Protein AF-A0AAD2CTH6-F1 (afdb_monomer_lite)

pLDDT: mean 76.24, std 16.22, range [34.12, 97.12]

Sequence (254 aa):
MSASVEQEIEQVGEAIARVENEIEEINEKLKNPTISDVDKAYYRQEKSQLRQKESQLRQEKDRLGQKKSQLRQKELLLIERTPVPNAAFDVASIAQELTSIAQALNQELAALRDKDDTVAFSNVTSTVFNEVMTSLDIEQVAAPWQNRPPCPQCDMPFQWGAAKEDNTENREGYMAYLKELGFPDSVRLFDASNAKELLETDLPPTKPRMKGSIDVVVLAAHNPNISGAKHNILMGIELKKDKNQQHDKIRRSK

Radius of gyration: 28.53 Å; chains: 1; bounding box: 57×71×67 Å

Secondary structure (DSSP, 8-state):
-HHHHHHHHHHHHHHHHHHHHHHHHHHHHHH-TTS-HHHHHHHHHHHHHHHHHHHHHHHHHHHHHHHHHHHHHHHHHHHTTS----S---HHHHHHHHHHHHHHHHHHHHHHHT-----EES----HHHHHHHHHTTEEEE--SS-SS---TT----PPPPSS-TTSHHHHHHHHHHHHHT---TTEEEEE-TT-GGGG-EEPTTT--EE----SEEEEETT--SHHHHGGGEEEEE----TT----EEEEE--

Organism: NCBI:txid2856

Foldseek 3Di:
DLVVLVVVLVVLVVVLVVLVVVLVVLVVVLPDPPDDPVVNVVSVVVSVVSVVVSVVSVVVSVVSVVVSVVVVVVVVVVVVPPDPPPDPPPPVVVVVVVVVVVVVVVVVVVVVVVPPPKDKFFPDPDPVVVVVCVVQQKDWDFDPDDLDDPDVPPPPVQDDDPDDQLDPVNLVSVLVSVVVVPDDPQKDKDQQQPVQVLQWDQDPPPRDIDTDGAGMFIFGPPDPDSVVRSVGTPDTHHGDDPPRTDMIIIDHDD

Structure (mmCIF, N/CA/C/O backbone):
data_AF-A0AAD2CTH6-F1
#
_entry.id   AF-A0AAD2CTH6-F1
#
loop_
_atom_site.group_PDB
_atom_site.id
_atom_site.type_symbol
_atom_site.label_atom_id
_atom_site.label_alt_id
_atom_site.label_comp_id
_atom_site.label_asym_id
_atom_site.label_entity_id
_atom_site.label_seq_id
_atom_site.pdbx_PDB_ins_code
_atom_site.Cartn_x
_atom_site.Cartn_y
_atom_site.Cartn_z
_atom_site.occupancy
_atom_site.B_iso_or_equiv
_atom_site.auth_seq_id
_atom_site.auth_comp_id
_atom_site.auth_asym_id
_atom_site.auth_atom_id
_atom_site.pdbx_PDB_model_num
ATOM 1 N N . MET A 1 1 ? -13.076 14.498 13.959 1.00 56.41 1 MET A N 1
ATOM 2 C CA . MET A 1 1 ? -13.209 14.990 12.563 1.00 56.41 1 MET A CA 1
ATOM 3 C C . MET A 1 1 ? -12.257 16.148 12.229 1.00 56.41 1 MET A C 1
ATOM 5 O O . MET A 1 1 ? -11.706 16.121 11.139 1.00 56.41 1 MET A O 1
ATOM 9 N N . SER A 1 2 ? -12.004 17.122 13.124 1.00 60.53 2 SER A N 1
ATOM 10 C CA . SER A 1 2 ? -11.041 18.226 12.874 1.00 60.53 2 SER A CA 1
ATOM 11 C C . SER A 1 2 ? -9.608 17.751 12.575 1.00 60.53 2 SER A C 1
ATOM 13 O O . SER A 1 2 ? -8.976 18.270 11.659 1.00 60.53 2 SER A O 1
ATOM 15 N N . ALA A 1 3 ? -9.131 16.715 13.277 1.00 69.50 3 ALA A N 1
ATOM 16 C CA . ALA A 1 3 ? -7.775 16.179 13.109 1.00 69.50 3 ALA A CA 1
ATOM 17 C C . ALA A 1 3 ? -7.487 15.638 11.690 1.00 69.50 3 ALA A C 1
ATOM 19 O O . ALA A 1 3 ? -6.379 15.783 11.190 1.00 69.50 3 ALA A O 1
ATOM 20 N N . SER A 1 4 ? -8.499 15.088 11.004 1.00 84.69 4 SER A N 1
ATOM 21 C CA . SER A 1 4 ? -8.356 14.574 9.629 1.00 84.69 4 SER A CA 1
ATOM 22 C C . SER A 1 4 ? -8.106 15.697 8.619 1.00 84.69 4 SER A C 1
ATOM 24 O O . SER A 1 4 ? -7.275 15.563 7.731 1.00 84.69 4 SER A O 1
ATOM 26 N N . VAL A 1 5 ? -8.799 16.833 8.771 1.00 86.88 5 VAL A N 1
ATOM 27 C CA . VAL A 1 5 ? -8.655 17.987 7.864 1.00 86.88 5 VAL A CA 1
ATOM 28 C C . VAL A 1 5 ? -7.335 18.720 8.111 1.00 86.88 5 VAL A C 1
ATOM 30 O O . VAL A 1 5 ? -6.747 19.263 7.183 1.00 86.88 5 VAL A O 1
ATOM 33 N N . GLU A 1 6 ? -6.848 18.733 9.353 1.00 89.25 6 GLU A N 1
ATOM 34 C CA . GLU A 1 6 ? -5.533 19.293 9.685 1.00 89.25 6 GLU A CA 1
ATOM 35 C C . GLU A 1 6 ? -4.398 18.510 9.026 1.00 89.25 6 GLU A C 1
ATOM 37 O O . GLU A 1 6 ? -3.532 19.121 8.401 1.00 89.25 6 GLU A O 1
ATOM 42 N N . GLN A 1 7 ? -4.470 17.179 9.071 1.00 92.31 7 GLN A N 1
ATOM 43 C CA . GLN A 1 7 ? -3.504 16.310 8.408 1.00 92.31 7 GLN A CA 1
ATOM 44 C C . GLN A 1 7 ? -3.527 16.476 6.877 1.00 92.31 7 GLN A C 1
ATOM 46 O O . GLN A 1 7 ? -2.473 16.522 6.247 1.00 92.31 7 GLN A O 1
ATOM 51 N N . GLU A 1 8 ? -4.706 16.621 6.262 1.00 92.44 8 GLU A N 1
ATOM 52 C CA . GLU A 1 8 ? -4.828 16.901 4.820 1.00 92.44 8 GLU A CA 1
ATOM 53 C C . GLU A 1 8 ? -4.199 18.257 4.436 1.00 92.44 8 GLU A C 1
ATOM 55 O O . GLU A 1 8 ? -3.472 18.345 3.447 1.00 92.44 8 GLU A O 1
ATOM 60 N N . ILE A 1 9 ? -4.418 19.315 5.230 1.00 92.56 9 ILE A N 1
ATOM 61 C CA . ILE A 1 9 ? -3.811 20.642 4.997 1.00 92.56 9 ILE A CA 1
ATOM 62 C C . ILE A 1 9 ? -2.282 20.575 5.078 1.00 92.56 9 ILE A C 1
ATOM 64 O O . ILE A 1 9 ? -1.595 21.229 4.287 1.00 92.56 9 ILE A O 1
ATOM 68 N N . GLU A 1 10 ? -1.752 19.807 6.030 1.00 95.31 10 GLU A N 1
ATOM 69 C CA . GLU A 1 10 ? -0.314 19.599 6.201 1.00 95.31 10 GLU A CA 1
ATOM 70 C C . GLU A 1 10 ? 0.288 18.855 5.002 1.00 95.31 10 GLU A C 1
ATOM 72 O O . GLU A 1 10 ? 1.243 19.343 4.397 1.00 95.31 10 GLU A O 1
ATOM 77 N N . GLN A 1 11 ? -0.337 17.757 4.565 1.00 94.25 11 GLN A N 1
ATOM 78 C CA . GLN A 1 11 ? 0.102 16.989 3.394 1.00 94.25 11 GLN A CA 1
ATOM 79 C C . GLN A 1 11 ? 0.094 17.817 2.101 1.00 94.25 11 GLN A C 1
ATOM 81 O O . GLN A 1 11 ? 1.041 17.750 1.311 1.00 94.25 11 GLN A O 1
ATOM 86 N N . VAL A 1 12 ? -0.948 18.627 1.880 1.00 94.38 12 VAL A N 1
ATOM 87 C CA . VAL A 1 12 ? -0.997 19.557 0.739 1.00 94.38 12 VAL A CA 1
ATOM 88 C C . VAL A 1 12 ? 0.090 20.629 0.876 1.00 94.38 12 VAL A C 1
ATOM 90 O O . VAL A 1 12 ? 0.717 21.001 -0.116 1.00 94.38 12 VAL A O 1
ATOM 93 N N . GLY A 1 13 ? 0.376 21.090 2.097 1.00 95.25 13 GLY A N 1
ATOM 94 C CA . GLY A 1 13 ? 1.491 21.992 2.392 1.00 95.25 13 GLY A CA 1
ATOM 95 C C . GLY A 1 13 ? 2.851 21.422 1.983 1.00 95.25 13 GLY A C 1
ATOM 96 O O . GLY A 1 13 ? 3.608 22.100 1.290 1.00 95.25 13 GLY A O 1
ATOM 97 N N . GLU A 1 14 ? 3.134 20.168 2.334 1.00 96.56 14 GLU A N 1
ATOM 98 C CA . GLU A 1 14 ? 4.355 19.475 1.904 1.00 96.56 14 GLU A CA 1
ATOM 99 C C . GLU A 1 14 ? 4.428 19.310 0.382 1.00 96.56 14 GLU A C 1
ATOM 101 O O . GLU A 1 14 ? 5.499 19.428 -0.215 1.00 96.56 14 GLU A O 1
ATOM 106 N N . ALA A 1 15 ? 3.296 19.018 -0.267 1.00 94.44 15 ALA A N 1
ATOM 107 C CA . ALA A 1 15 ? 3.239 18.878 -1.717 1.00 94.44 15 ALA A CA 1
ATOM 108 C C . ALA A 1 15 ? 3.556 20.199 -2.436 1.00 94.44 15 ALA A C 1
ATOM 110 O O . ALA A 1 15 ? 4.273 20.176 -3.434 1.00 94.44 15 ALA A O 1
ATOM 111 N N . ILE A 1 16 ? 3.079 21.335 -1.913 1.00 95.19 16 ILE A N 1
ATOM 112 C CA . ILE A 1 16 ? 3.431 22.669 -2.423 1.00 95.19 16 ILE A CA 1
ATOM 113 C C . ILE A 1 16 ? 4.940 22.897 -2.297 1.00 95.19 16 ILE A C 1
ATOM 115 O O . ILE A 1 16 ? 5.571 23.228 -3.295 1.00 95.19 16 ILE A O 1
ATOM 119 N N . ALA A 1 17 ? 5.523 22.642 -1.121 1.00 96.88 17 ALA A N 1
ATOM 120 C CA . ALA A 1 17 ? 6.955 22.845 -0.888 1.00 96.88 17 ALA A CA 1
ATOM 121 C C . ALA A 1 17 ? 7.834 21.999 -1.829 1.00 96.88 17 ALA A C 1
ATOM 123 O O . ALA A 1 17 ? 8.840 22.477 -2.350 1.00 96.88 17 ALA A O 1
ATOM 124 N N . ARG A 1 18 ? 7.436 20.748 -2.107 1.00 96.56 18 ARG A N 1
ATOM 125 C CA . ARG A 1 18 ? 8.123 19.900 -3.098 1.00 96.56 18 ARG A CA 1
ATOM 126 C C . ARG A 1 18 ? 8.086 20.511 -4.498 1.00 96.56 18 ARG A C 1
ATOM 128 O O . ARG A 1 18 ? 9.123 20.608 -5.143 1.00 96.56 18 ARG A O 1
ATOM 135 N N . VAL A 1 19 ? 6.913 20.960 -4.943 1.00 95.31 19 VAL A N 1
ATOM 136 C CA . VAL A 1 19 ? 6.753 21.581 -6.267 1.00 95.31 19 VAL A CA 1
ATOM 137 C C . VAL A 1 19 ? 7.536 22.896 -6.368 1.00 95.31 19 VAL A C 1
ATOM 139 O O . VAL A 1 19 ? 8.132 23.168 -7.406 1.00 95.31 19 VAL A O 1
ATOM 142 N N . GLU A 1 20 ? 7.582 23.700 -5.304 1.00 95.50 20 GLU A N 1
ATOM 143 C CA . GLU A 1 20 ? 8.398 24.922 -5.252 1.00 95.50 20 GLU A CA 1
ATOM 144 C C . GLU A 1 20 ? 9.892 24.619 -5.422 1.00 95.50 20 GLU A C 1
ATOM 146 O O . GLU A 1 20 ? 10.561 25.296 -6.205 1.00 95.50 20 GLU A O 1
ATOM 151 N N . ASN A 1 21 ? 10.395 23.573 -4.760 1.00 97.06 21 ASN A N 1
ATOM 152 C CA . ASN A 1 21 ? 11.784 23.134 -4.905 1.00 97.06 21 ASN A CA 1
ATOM 153 C C . ASN A 1 21 ? 12.087 22.659 -6.334 1.00 97.06 21 ASN A C 1
ATOM 155 O O . ASN A 1 21 ? 13.084 23.083 -6.912 1.00 97.06 21 ASN A O 1
ATOM 159 N N . GLU A 1 22 ? 11.211 21.848 -6.939 1.00 96.44 22 GLU A N 1
ATOM 160 C CA . GLU A 1 22 ? 11.367 21.396 -8.333 1.00 96.44 22 GLU A CA 1
ATOM 161 C C . GLU A 1 22 ? 11.404 22.582 -9.315 1.00 96.44 22 GLU A C 1
ATOM 163 O O . GLU A 1 22 ? 12.213 22.619 -10.246 1.00 96.44 22 GLU A O 1
ATOM 168 N N . ILE A 1 23 ? 10.564 23.599 -9.095 1.00 96.12 23 ILE A N 1
ATOM 169 C CA . ILE A 1 23 ? 10.582 24.823 -9.903 1.00 96.12 23 ILE A CA 1
ATOM 170 C C . ILE A 1 23 ? 11.909 25.575 -9.745 1.00 96.12 23 ILE A C 1
ATOM 172 O O . ILE A 1 23 ? 12.407 26.132 -10.729 1.00 96.12 23 ILE A O 1
ATOM 176 N N . GLU A 1 24 ? 12.471 25.621 -8.538 1.00 97.12 24 GLU A N 1
ATOM 177 C CA . GLU A 1 24 ? 13.746 26.294 -8.294 1.00 97.12 24 GLU A CA 1
ATOM 178 C C . GLU A 1 24 ? 14.922 25.544 -8.926 1.00 97.12 24 GLU A C 1
ATOM 180 O O . GLU A 1 24 ? 15.754 26.162 -9.588 1.00 97.12 24 GLU A O 1
ATOM 185 N N . GLU A 1 25 ? 14.939 24.213 -8.864 1.00 95.44 25 GLU A N 1
ATOM 186 C CA . GLU A 1 25 ? 15.924 23.404 -9.589 1.00 95.44 25 GLU A CA 1
ATOM 187 C C . GLU A 1 25 ? 15.871 23.656 -11.102 1.00 95.44 25 GLU A C 1
ATOM 189 O O . GLU A 1 25 ? 16.907 23.784 -11.764 1.00 95.44 25 GLU A O 1
ATOM 194 N N . ILE A 1 26 ? 14.667 23.775 -11.669 1.00 94.69 26 ILE A N 1
ATOM 195 C CA . ILE A 1 26 ? 14.502 24.124 -13.082 1.00 94.69 26 ILE A CA 1
ATOM 196 C C . ILE A 1 26 ? 14.984 25.555 -13.361 1.00 94.69 26 ILE A C 1
ATOM 198 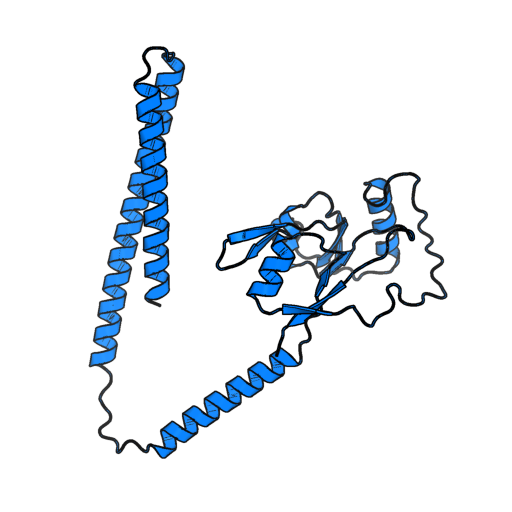O O . ILE A 1 26 ? 15.587 25.800 -14.410 1.00 94.69 26 ILE A O 1
ATOM 202 N N . ASN A 1 27 ? 14.771 26.506 -12.445 1.00 94.44 27 ASN A N 1
ATOM 203 C CA . ASN A 1 27 ? 15.324 27.857 -12.581 1.00 94.44 27 ASN A CA 1
ATOM 204 C C . ASN A 1 27 ? 16.852 27.832 -12.638 1.00 94.44 27 ASN A C 1
ATOM 206 O O . ASN A 1 27 ? 17.424 28.504 -13.494 1.00 94.44 27 ASN A O 1
ATOM 210 N N . GLU A 1 28 ? 17.504 27.048 -11.781 1.00 95.00 28 GLU A N 1
ATOM 211 C CA . GLU A 1 28 ? 18.960 26.888 -11.792 1.00 95.00 28 GLU A CA 1
ATOM 212 C C . GLU A 1 28 ? 19.458 26.273 -13.106 1.00 95.00 28 GLU A C 1
ATOM 214 O O . GLU A 1 28 ? 20.386 26.796 -13.728 1.00 95.00 28 GLU A O 1
ATOM 219 N N . LYS A 1 29 ? 18.784 25.234 -13.619 1.00 92.88 29 LYS A N 1
ATOM 220 C CA . LYS A 1 29 ? 19.110 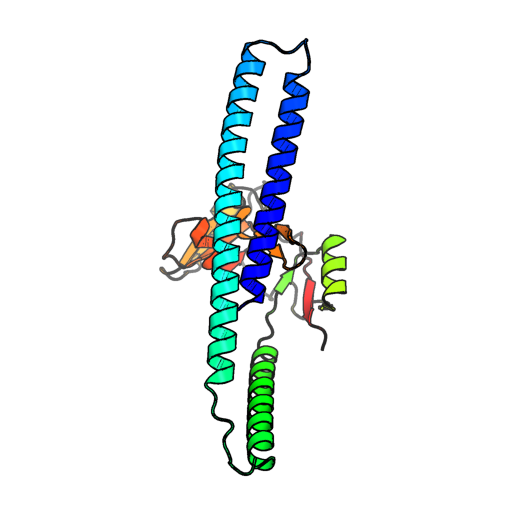24.647 -14.934 1.00 92.88 29 LYS A CA 1
ATOM 221 C C . LYS A 1 29 ? 18.968 25.658 -16.075 1.00 92.88 29 LYS A C 1
ATOM 223 O O . LYS A 1 29 ? 19.798 25.679 -16.981 1.00 92.88 29 LYS A O 1
ATOM 228 N N . LEU A 1 30 ? 17.957 26.527 -16.018 1.00 93.31 30 LEU A N 1
ATOM 229 C CA . LEU A 1 30 ? 17.731 27.585 -17.009 1.00 93.31 30 LEU A CA 1
ATOM 230 C C . LEU A 1 30 ? 18.743 28.741 -16.925 1.00 93.31 30 LEU A C 1
ATOM 232 O O . LEU A 1 30 ? 18.907 29.455 -17.915 1.00 93.31 30 LEU A O 1
ATOM 236 N N . LYS A 1 31 ? 19.413 28.939 -15.780 1.00 93.75 31 LYS A N 1
ATOM 237 C CA . LYS A 1 31 ? 20.485 29.939 -15.614 1.00 93.75 31 LYS A CA 1
ATOM 238 C C . LYS A 1 31 ? 21.803 29.502 -16.260 1.00 93.75 31 LYS A C 1
ATOM 240 O O . LYS A 1 31 ? 22.636 30.358 -16.552 1.00 93.75 31 LYS A O 1
ATOM 245 N N . ASN A 1 32 ? 22.003 28.203 -16.496 1.00 92.12 32 ASN A N 1
ATOM 246 C CA . ASN A 1 32 ? 23.221 27.690 -17.118 1.00 92.12 32 ASN A CA 1
ATOM 247 C C . ASN A 1 32 ? 23.334 28.192 -18.576 1.00 92.12 32 ASN A C 1
ATOM 249 O O . ASN A 1 32 ? 22.469 27.878 -19.385 1.00 92.12 32 ASN A O 1
ATOM 253 N N . PRO A 1 33 ? 24.383 28.937 -18.967 1.00 88.56 33 PRO A N 1
ATOM 254 C CA . PRO A 1 33 ? 24.513 29.455 -20.331 1.00 88.56 33 PRO A CA 1
ATOM 255 C C . PRO A 1 33 ? 24.819 28.371 -21.379 1.00 88.56 33 PRO A C 1
ATOM 257 O O . PRO A 1 33 ? 24.651 28.617 -22.571 1.00 88.56 33 PRO A O 1
ATOM 260 N N . THR A 1 34 ? 25.262 27.182 -20.960 1.00 92.62 34 THR A N 1
ATOM 261 C CA . THR A 1 34 ? 25.704 26.087 -21.843 1.00 92.62 34 THR A CA 1
ATOM 262 C C . THR A 1 34 ? 24.553 25.192 -22.324 1.00 92.62 34 THR A C 1
ATOM 264 O O . THR A 1 34 ? 24.753 24.317 -23.161 1.00 92.62 34 THR A O 1
ATOM 267 N N . ILE A 1 35 ? 23.341 25.396 -21.806 1.00 92.50 35 ILE A N 1
ATOM 268 C CA . ILE A 1 35 ? 22.155 24.620 -22.173 1.00 92.50 35 ILE A CA 1
ATOM 269 C C . ILE A 1 35 ? 21.641 24.966 -23.582 1.00 92.50 35 ILE A C 1
ATOM 271 O O . ILE A 1 35 ? 21.566 26.138 -23.965 1.00 92.50 35 ILE A O 1
ATOM 275 N N . SER A 1 36 ? 21.251 23.937 -24.341 1.00 94.81 36 SER A N 1
ATOM 276 C CA . SER A 1 36 ? 20.705 24.090 -25.693 1.00 94.81 36 SER A CA 1
ATOM 277 C C . SER A 1 36 ? 19.333 24.776 -25.687 1.00 94.81 36 SER A C 1
ATOM 279 O O . SER A 1 36 ? 18.593 24.727 -24.705 1.00 94.81 36 SER A O 1
ATOM 281 N N . ASP A 1 37 ? 18.946 25.408 -26.796 1.00 92.81 37 ASP A N 1
ATOM 282 C CA . ASP A 1 37 ? 17.640 26.076 -26.881 1.00 92.81 37 ASP A CA 1
ATOM 283 C C . ASP A 1 37 ? 16.458 25.094 -26.858 1.00 92.81 37 ASP A C 1
ATOM 285 O O . ASP A 1 37 ? 15.384 25.439 -26.361 1.00 92.81 37 ASP A O 1
ATOM 289 N N . VAL A 1 38 ? 16.671 23.855 -27.318 1.00 93.44 38 VAL A N 1
ATOM 290 C CA . VAL A 1 38 ? 15.688 22.765 -27.217 1.00 93.44 38 VAL A CA 1
ATOM 291 C C . VAL A 1 38 ? 15.453 22.401 -25.751 1.00 93.44 38 VAL A C 1
ATOM 293 O O . VAL A 1 38 ? 14.307 22.359 -25.303 1.00 93.44 38 VAL A O 1
ATOM 296 N N . ASP A 1 39 ? 16.524 22.243 -24.974 1.00 91.69 39 ASP A N 1
ATOM 297 C CA . ASP A 1 39 ? 16.420 21.936 -23.545 1.00 91.69 39 ASP A CA 1
ATOM 298 C C . ASP A 1 39 ? 15.823 23.116 -22.761 1.00 91.69 39 ASP A C 1
ATOM 300 O O . ASP A 1 39 ? 15.011 22.921 -21.857 1.00 91.69 39 ASP A O 1
ATOM 304 N N . LYS A 1 40 ? 16.139 24.367 -23.132 1.00 93.25 40 LYS A N 1
ATOM 305 C CA . LYS A 1 40 ? 15.485 25.552 -22.543 1.00 93.25 40 LYS A CA 1
ATOM 306 C C . LYS A 1 40 ? 13.981 25.545 -22.785 1.00 93.25 40 LYS A C 1
ATOM 308 O O . LYS A 1 40 ? 13.225 25.908 -21.883 1.00 93.25 40 LYS A O 1
ATOM 313 N N . ALA A 1 41 ? 13.539 25.191 -23.991 1.00 93.62 41 ALA A N 1
ATOM 314 C CA . ALA A 1 41 ? 12.119 25.108 -24.315 1.00 93.62 41 ALA A CA 1
ATOM 315 C C . ALA A 1 41 ? 11.428 24.017 -23.483 1.00 93.62 41 ALA A C 1
ATOM 317 O O . ALA A 1 41 ? 10.382 24.286 -22.889 1.00 93.62 41 ALA A O 1
ATOM 318 N N . TYR A 1 42 ? 12.063 22.847 -23.360 1.00 96.38 42 TYR A N 1
ATOM 319 C CA . TYR A 1 42 ? 11.599 21.754 -22.506 1.00 96.38 42 TYR A CA 1
ATOM 320 C C . TYR A 1 42 ? 11.437 22.200 -21.043 1.00 96.38 42 TYR A C 1
ATOM 322 O O . TYR A 1 42 ? 10.339 22.133 -20.493 1.00 96.38 42 TYR A O 1
ATOM 330 N N . TYR A 1 43 ? 12.480 22.769 -20.432 1.00 94.19 43 TYR A N 1
ATOM 331 C CA . TYR A 1 43 ? 12.430 23.208 -19.033 1.00 94.19 43 TYR A CA 1
ATOM 332 C C . TYR A 1 43 ? 11.434 24.348 -18.789 1.00 94.19 43 TYR A C 1
ATOM 334 O O . TYR A 1 43 ? 10.822 24.428 -17.725 1.00 94.19 43 TYR A O 1
ATOM 342 N N . ARG A 1 44 ? 11.216 25.238 -19.766 1.00 94.44 44 ARG A N 1
ATOM 343 C CA . ARG A 1 44 ? 10.163 26.267 -19.671 1.00 94.44 44 ARG A CA 1
ATOM 344 C C . ARG A 1 44 ? 8.767 25.648 -19.664 1.00 94.44 44 ARG A C 1
ATOM 346 O O . ARG A 1 44 ? 7.911 26.108 -18.908 1.00 94.44 44 ARG A O 1
ATOM 353 N N . GLN A 1 45 ? 8.543 24.623 -20.483 1.00 94.75 45 GLN A N 1
ATOM 354 C CA . GLN A 1 45 ? 7.279 23.893 -20.518 1.00 94.75 45 GLN A CA 1
ATOM 355 C C . GLN A 1 45 ? 7.048 23.123 -19.211 1.00 94.75 45 GLN A C 1
ATOM 357 O O . GLN A 1 45 ? 5.977 23.244 -18.618 1.00 94.75 45 GLN A O 1
ATOM 362 N N . GLU A 1 46 ? 8.060 22.408 -18.724 1.00 94.44 46 GLU A N 1
ATOM 363 C CA . GLU A 1 46 ? 8.021 21.679 -17.451 1.00 94.44 46 GLU A CA 1
ATOM 364 C C . GLU A 1 46 ? 7.743 22.627 -16.271 1.00 94.44 46 GLU A C 1
ATOM 366 O O . GLU A 1 46 ? 6.801 22.422 -15.504 1.00 94.44 46 GLU A O 1
ATOM 371 N N . LYS A 1 47 ? 8.451 23.763 -16.198 1.00 95.69 47 LYS A N 1
ATOM 372 C CA . LYS A 1 47 ? 8.187 24.826 -15.214 1.00 95.69 47 LYS A CA 1
ATOM 373 C C . LYS A 1 47 ? 6.750 25.347 -15.283 1.00 95.69 47 LYS A C 1
ATOM 375 O O . LYS A 1 47 ? 6.144 25.610 -14.245 1.00 95.69 47 LYS A O 1
ATOM 380 N N . SER A 1 48 ? 6.196 25.518 -16.484 1.00 96.25 48 SER A N 1
ATOM 381 C CA . SER A 1 48 ? 4.808 25.964 -16.659 1.00 96.25 48 SER A CA 1
ATOM 382 C C . SER A 1 48 ? 3.812 24.952 -16.088 1.00 96.25 48 SER A C 1
ATOM 384 O O . SER A 1 48 ? 2.854 25.347 -15.424 1.00 96.25 48 SER A O 1
ATOM 386 N N . GLN A 1 49 ? 4.040 23.657 -16.314 1.00 95.00 49 GLN A N 1
ATOM 387 C CA . GLN A 1 49 ? 3.199 22.590 -15.765 1.00 95.00 49 GLN A CA 1
ATOM 388 C C . GLN A 1 49 ? 3.284 22.540 -14.236 1.00 95.00 49 GLN A C 1
ATOM 390 O O . GLN A 1 49 ? 2.256 22.455 -13.561 1.00 95.00 49 GLN A O 1
ATOM 395 N N . LEU A 1 50 ? 4.488 22.676 -13.674 1.00 94.94 50 LEU A N 1
ATOM 396 C CA . LEU A 1 50 ? 4.678 22.720 -12.224 1.00 94.94 50 LEU A CA 1
ATOM 397 C C . LEU A 1 50 ? 3.999 23.935 -11.585 1.00 94.94 50 LEU A C 1
ATOM 399 O O . LEU A 1 50 ? 3.343 23.787 -10.559 1.00 94.94 50 LEU A O 1
ATOM 403 N N . ARG A 1 51 ? 4.056 25.117 -12.212 1.00 95.38 51 ARG A N 1
ATOM 404 C CA . ARG A 1 51 ? 3.329 26.311 -11.734 1.00 95.38 51 ARG A CA 1
ATOM 405 C C . ARG A 1 51 ? 1.812 26.126 -11.765 1.00 95.38 51 ARG A C 1
ATOM 407 O O . ARG A 1 51 ? 1.118 26.584 -10.858 1.00 95.38 51 ARG A O 1
ATOM 414 N N . GLN A 1 52 ? 1.287 25.430 -12.773 1.00 95.88 52 GLN A N 1
ATOM 415 C CA . GLN A 1 52 ? -0.134 25.084 -12.822 1.00 95.88 52 GLN A CA 1
ATOM 416 C C . GLN A 1 52 ? -0.514 24.132 -11.678 1.00 95.88 52 GLN A C 1
ATOM 418 O O . GLN A 1 52 ? -1.508 24.366 -10.989 1.00 95.88 52 GLN A O 1
ATOM 423 N N . LYS A 1 53 ? 0.302 23.101 -11.434 1.00 94.12 53 LYS A N 1
ATOM 424 C CA . LYS A 1 53 ? 0.123 22.153 -10.326 1.00 94.12 53 LYS A CA 1
ATOM 425 C C . LYS A 1 53 ? 0.207 22.843 -8.960 1.00 94.12 53 LYS A C 1
ATOM 427 O O . LYS A 1 53 ? -0.637 22.606 -8.103 1.00 94.12 53 LYS A O 1
ATOM 432 N N . GLU A 1 54 ? 1.171 23.741 -8.768 1.00 96.56 54 GLU A N 1
ATOM 433 C CA . GLU A 1 54 ? 1.311 24.556 -7.555 1.00 96.56 54 GLU A CA 1
ATOM 434 C C . GLU A 1 54 ? 0.047 25.390 -7.294 1.00 96.56 54 GLU A C 1
ATOM 436 O O . GLU A 1 54 ? -0.472 25.412 -6.178 1.00 96.56 54 GLU A O 1
ATOM 441 N N . SER A 1 55 ? -0.488 26.038 -8.335 1.00 96.38 55 SER A N 1
ATOM 442 C CA . SER A 1 55 ? -1.715 26.831 -8.236 1.00 96.38 55 SER A CA 1
ATOM 443 C C . SER A 1 55 ? -2.918 25.985 -7.802 1.00 96.38 55 SER A C 1
ATOM 445 O O . SER A 1 55 ? -3.665 26.402 -6.916 1.00 96.38 55 SER A O 1
ATOM 447 N N . GLN A 1 56 ? -3.073 24.780 -8.360 1.00 94.81 56 GLN A N 1
ATOM 448 C CA . GLN A 1 56 ? -4.131 23.843 -7.967 1.00 94.81 56 GLN A CA 1
ATOM 449 C C . GLN A 1 56 ? -4.006 23.424 -6.497 1.00 94.81 56 GLN A C 1
ATOM 451 O O . GLN A 1 56 ? -4.991 23.469 -5.761 1.00 94.81 56 GLN A O 1
ATOM 456 N N . LEU A 1 57 ? -2.794 23.090 -6.046 1.00 95.69 57 LEU A N 1
ATOM 457 C CA . LEU A 1 57 ? -2.543 22.703 -4.656 1.00 95.69 57 LEU A CA 1
ATOM 458 C C . LEU A 1 57 ? -2.834 23.849 -3.675 1.00 95.69 57 LEU A C 1
ATOM 460 O O . LEU A 1 57 ? -3.389 23.619 -2.601 1.00 95.69 57 LEU A O 1
ATOM 464 N N . ARG A 1 58 ? -2.514 25.100 -4.034 1.00 95.69 58 ARG A N 1
ATOM 465 C CA . ARG A 1 58 ? -2.853 26.271 -3.205 1.00 95.69 58 ARG A CA 1
ATOM 466 C C . ARG A 1 58 ? -4.364 26.479 -3.097 1.00 95.69 58 ARG A C 1
ATOM 468 O O . ARG A 1 58 ? -4.860 26.672 -1.991 1.00 95.69 58 ARG A O 1
ATOM 475 N N . GLN A 1 59 ? -5.097 26.360 -4.206 1.00 95.25 59 GLN A N 1
ATOM 476 C CA . GLN A 1 59 ? -6.564 26.425 -4.189 1.00 95.25 59 GLN A CA 1
ATOM 477 C C . GLN A 1 59 ? -7.174 25.319 -3.318 1.00 95.25 59 GLN A C 1
ATOM 479 O O . GLN A 1 59 ? -8.116 25.559 -2.562 1.00 95.25 59 GLN A O 1
ATOM 484 N N . GLU A 1 60 ? -6.630 24.105 -3.398 1.00 94.31 60 GLU A N 1
ATOM 485 C CA . GLU A 1 60 ? -7.063 22.991 -2.561 1.00 94.31 60 GLU A CA 1
ATOM 486 C C . GLU A 1 60 ? -6.797 23.255 -1.074 1.00 94.31 60 GLU A C 1
ATOM 488 O O . GLU A 1 60 ? -7.696 23.067 -0.250 1.00 94.31 60 GLU A O 1
ATOM 493 N N . LYS A 1 61 ? -5.608 23.765 -0.733 1.00 95.12 61 LYS A N 1
ATOM 494 C CA . LYS A 1 61 ? -5.252 24.153 0.637 1.00 95.12 61 LYS A CA 1
ATOM 495 C C . LYS A 1 61 ? -6.215 25.200 1.199 1.00 95.12 61 LYS A C 1
ATOM 497 O O . LYS A 1 61 ? -6.691 25.047 2.324 1.00 95.12 61 LYS A O 1
ATOM 502 N N . ASP A 1 62 ? -6.552 26.220 0.413 1.00 95.12 62 ASP A N 1
ATOM 503 C CA . ASP A 1 62 ? -7.499 27.264 0.817 1.00 95.12 62 ASP A CA 1
ATOM 504 C C . ASP A 1 62 ? -8.906 26.694 1.038 1.00 95.12 62 ASP A C 1
ATOM 506 O O . ASP A 1 62 ? -9.558 26.995 2.044 1.00 95.12 62 ASP A O 1
ATOM 510 N N . ARG A 1 63 ? -9.361 25.799 0.151 1.00 95.06 63 ARG A N 1
ATOM 511 C CA . ARG A 1 63 ? -10.646 25.099 0.293 1.00 95.06 63 ARG A CA 1
ATOM 512 C C . ARG A 1 63 ? -10.700 24.273 1.579 1.00 95.06 63 ARG A C 1
ATOM 514 O O . ARG A 1 63 ? -11.707 24.302 2.292 1.00 95.06 63 ARG A O 1
ATOM 521 N N . LEU A 1 64 ? -9.630 23.545 1.896 1.00 93.31 64 LEU A N 1
ATOM 522 C CA . LEU A 1 64 ? -9.525 22.781 3.141 1.00 93.31 64 LEU A CA 1
ATOM 523 C C . LEU A 1 64 ? -9.510 23.704 4.368 1.00 93.31 64 LEU A C 1
ATOM 525 O O . LEU A 1 64 ? -10.185 23.415 5.358 1.00 93.31 64 LEU A O 1
ATOM 529 N N . GLY A 1 65 ? -8.832 24.852 4.285 1.00 93.25 65 GLY A N 1
ATOM 530 C CA . GLY A 1 65 ? -8.856 25.890 5.317 1.00 93.25 65 GLY A CA 1
ATOM 531 C C . GLY A 1 65 ? -10.268 26.420 5.593 1.00 93.25 65 GLY A C 1
ATOM 532 O O . GLY A 1 65 ? -10.690 26.496 6.749 1.00 93.25 65 GLY A O 1
ATOM 533 N N . GLN A 1 66 ? -11.048 26.703 4.546 1.00 92.88 66 GLN A N 1
ATOM 534 C CA . GLN A 1 66 ? -12.454 27.102 4.684 1.00 92.88 66 GLN A CA 1
ATOM 535 C C . GLN A 1 66 ? -13.303 25.998 5.328 1.00 92.88 66 GLN A C 1
ATOM 537 O O . GLN A 1 66 ? -14.069 26.269 6.256 1.00 92.88 66 GLN A O 1
ATOM 542 N N . LYS A 1 67 ? -13.136 24.743 4.889 1.00 92.19 67 LYS A N 1
ATOM 543 C CA . LYS A 1 67 ? -13.830 23.578 5.461 1.00 92.19 67 LYS A CA 1
ATOM 544 C C . LYS A 1 67 ? -13.518 23.413 6.952 1.00 92.19 67 LYS A C 1
ATOM 546 O O . LYS A 1 67 ? -14.428 23.164 7.742 1.00 92.19 67 LYS A O 1
ATOM 551 N N . LYS A 1 68 ? -12.259 23.607 7.357 1.00 92.00 68 LYS A N 1
ATOM 552 C CA . LYS A 1 68 ? -11.837 23.580 8.765 1.00 92.00 68 LYS A CA 1
ATOM 553 C C . LYS A 1 68 ? -12.554 24.651 9.592 1.00 92.00 68 LYS A C 1
ATOM 555 O O . LYS A 1 68 ? -13.088 24.342 10.656 1.00 92.00 68 LYS A O 1
ATOM 560 N N . SER A 1 69 ? -12.618 25.886 9.096 1.00 88.88 69 SER A N 1
ATOM 561 C CA . SER A 1 69 ? -13.324 26.983 9.773 1.00 88.88 69 SER A CA 1
ATOM 562 C C . SER A 1 69 ? -14.825 26.716 9.913 1.00 88.88 69 SER A C 1
ATOM 564 O O . SER A 1 69 ? -15.391 26.941 10.981 1.00 88.88 69 SER A O 1
ATOM 566 N N . GLN A 1 70 ? -15.465 26.165 8.876 1.00 89.19 70 GLN A N 1
ATOM 567 C CA . GLN A 1 70 ? -16.876 25.767 8.933 1.00 89.19 70 GLN A CA 1
ATOM 568 C C . GLN A 1 70 ? -17.129 24.667 9.968 1.00 89.19 70 GLN A C 1
ATOM 570 O O . GLN A 1 70 ? -18.122 24.722 10.692 1.00 89.19 70 GLN A O 1
ATOM 575 N N . LEU A 1 71 ? -16.242 23.670 10.059 1.00 88.19 71 LEU A N 1
ATOM 576 C CA . LEU A 1 71 ? -16.349 22.615 11.068 1.00 88.19 71 LEU A CA 1
ATOM 577 C C . LEU A 1 71 ? -16.226 23.182 12.485 1.00 88.19 71 LEU A C 1
ATOM 579 O O . LEU A 1 71 ? -17.054 22.847 13.325 1.00 88.19 71 LEU A O 1
ATOM 583 N N . ARG A 1 72 ? -15.282 24.102 12.725 1.00 87.00 72 ARG A N 1
ATOM 584 C CA . ARG A 1 72 ? -15.145 24.782 14.025 1.00 87.00 72 ARG A CA 1
ATOM 585 C C . ARG A 1 72 ? -16.383 25.600 14.396 1.00 87.00 72 ARG A C 1
ATOM 587 O O . ARG A 1 72 ? -16.822 25.553 15.539 1.00 87.00 72 ARG A O 1
ATOM 594 N N . GLN A 1 73 ? -16.980 26.318 13.444 1.00 85.75 73 GLN A N 1
ATOM 595 C CA . GLN A 1 73 ? -18.231 27.048 13.692 1.00 85.75 73 GLN A CA 1
ATOM 596 C C . GLN A 1 73 ? -19.398 26.106 14.010 1.00 85.75 73 GLN A C 1
ATOM 598 O O . GLN A 1 73 ? -20.173 26.380 14.922 1.00 85.75 73 GLN A O 1
ATOM 603 N N . LYS A 1 74 ? -19.519 24.981 13.292 1.00 85.62 74 LYS A N 1
ATOM 604 C CA . LYS A 1 74 ? -20.537 23.962 13.592 1.00 85.62 74 LYS A CA 1
ATOM 605 C C . LYS A 1 74 ? -20.345 23.345 14.975 1.00 85.62 74 LYS A C 1
ATOM 607 O O . LYS A 1 74 ? -21.332 23.098 15.656 1.00 85.62 74 LYS A O 1
ATOM 612 N N . GLU A 1 75 ? -19.102 23.111 15.379 1.00 83.88 75 GLU A N 1
ATOM 613 C CA . GLU A 1 75 ? -18.760 22.576 16.698 1.00 83.88 75 GLU A CA 1
ATOM 614 C C . GLU A 1 75 ? -19.148 23.554 17.817 1.00 83.88 75 GLU A C 1
ATOM 616 O O . GLU A 1 75 ? -19.838 23.161 18.753 1.00 83.88 75 GLU A O 1
ATOM 621 N N . LEU A 1 76 ? -18.832 24.845 17.663 1.00 80.81 76 LEU A N 1
ATOM 622 C CA . LEU A 1 76 ? -19.263 25.900 18.592 1.00 80.81 76 LEU A CA 1
ATOM 623 C C . LEU A 1 76 ? -20.794 25.993 18.705 1.00 80.81 76 LEU A C 1
ATOM 625 O O . LEU A 1 76 ? -21.330 26.037 19.809 1.00 80.81 76 LEU A O 1
ATOM 629 N N . LEU A 1 77 ? -21.507 25.944 17.575 1.00 79.19 77 LEU A N 1
ATOM 630 C CA . LEU A 1 77 ? -22.975 25.970 17.553 1.00 79.19 77 LEU A CA 1
ATOM 631 C C . LEU A 1 77 ? -23.617 24.727 18.187 1.00 79.19 77 LEU A C 1
ATOM 633 O O . LEU A 1 77 ? -24.742 24.812 18.679 1.00 79.19 77 LEU A O 1
ATOM 637 N N . LEU A 1 78 ? -22.947 23.570 18.158 1.00 72.69 78 LEU A N 1
ATOM 638 C CA . LEU A 1 78 ? -23.419 22.370 18.853 1.00 72.69 78 LEU A CA 1
ATOM 639 C C . LEU A 1 78 ? -23.252 22.500 20.372 1.00 72.69 78 LEU A C 1
ATOM 641 O O . LEU A 1 78 ? -24.148 22.096 21.108 1.00 72.69 78 LEU A O 1
ATOM 645 N N . ILE A 1 79 ? -22.145 23.094 20.826 1.00 65.56 79 ILE A N 1
ATOM 646 C CA . ILE A 1 79 ? -21.856 23.320 22.250 1.00 65.56 79 ILE A CA 1
ATOM 647 C C . ILE A 1 79 ? -22.844 24.328 22.861 1.00 65.56 79 ILE A C 1
ATOM 649 O O . ILE A 1 79 ? -23.322 24.125 23.973 1.00 65.56 79 ILE A O 1
ATOM 653 N N . GLU A 1 80 ? -23.228 25.375 22.126 1.00 61.34 80 GLU A N 1
ATOM 654 C CA . GLU A 1 80 ? -24.232 26.350 22.590 1.00 61.34 80 GLU A CA 1
ATOM 655 C C . GLU A 1 80 ? -25.673 25.802 22.593 1.00 61.34 80 GLU A C 1
ATOM 657 O O . GLU A 1 80 ? -26.552 26.375 23.237 1.00 61.34 80 GLU A O 1
ATOM 662 N N . ARG A 1 81 ? -25.940 24.698 21.880 1.00 54.53 81 ARG A N 1
ATOM 663 C CA . ARG A 1 81 ? -27.282 24.103 21.741 1.00 54.53 81 ARG A CA 1
ATOM 664 C C . ARG A 1 81 ? -27.548 22.898 22.626 1.00 54.53 81 ARG A C 1
ATOM 666 O O . ARG A 1 81 ? -28.689 22.442 22.641 1.00 54.53 81 ARG A O 1
ATOM 673 N N . THR A 1 82 ? -26.569 22.384 23.364 1.00 42.06 82 THR A N 1
ATOM 674 C CA . THR A 1 82 ? -26.871 21.465 24.464 1.00 42.06 82 THR A CA 1
ATOM 675 C C . THR A 1 82 ? -27.450 22.286 25.613 1.00 42.06 82 THR A C 1
ATOM 677 O O . THR A 1 82 ? -26.699 23.040 26.236 1.00 42.06 82 THR A O 1
ATOM 680 N N . PRO A 1 83 ? -28.759 22.186 25.919 1.00 50.19 83 PRO A N 1
ATOM 681 C CA . PRO A 1 83 ? -29.236 22.724 27.176 1.00 50.19 83 PRO A CA 1
ATOM 682 C C . PRO A 1 83 ? -28.492 21.947 28.253 1.00 50.19 83 PRO A C 1
ATOM 684 O O . PRO A 1 83 ? -28.538 20.718 28.246 1.00 50.19 83 PRO A O 1
ATOM 687 N N . VAL A 1 84 ? -27.783 22.639 29.146 1.00 51.66 84 VAL A N 1
ATOM 688 C CA . VAL A 1 84 ? -27.339 22.021 30.396 1.00 51.66 84 VAL A CA 1
ATOM 689 C C . VAL A 1 84 ? -28.621 21.506 31.041 1.00 51.66 84 VAL A C 1
ATOM 691 O O . VAL A 1 84 ? -29.477 22.330 31.386 1.00 51.66 84 VAL A O 1
ATOM 694 N N . PRO A 1 85 ? -28.843 20.182 31.133 1.00 45.81 85 PRO A N 1
ATOM 695 C CA . PRO A 1 85 ? -30.025 19.695 31.797 1.00 45.81 85 PRO A CA 1
ATOM 696 C C . PRO A 1 85 ? -29.879 20.159 33.234 1.00 45.81 85 PRO A C 1
ATOM 698 O O . PRO A 1 85 ? -28.935 19.785 33.929 1.00 45.81 85 PRO A O 1
ATOM 701 N N . ASN A 1 86 ? -30.820 20.980 33.681 1.00 49.56 86 ASN A N 1
ATOM 702 C CA . ASN A 1 86 ? -31.068 21.195 35.094 1.00 49.56 86 ASN A CA 1
ATOM 703 C C . ASN A 1 86 ? -31.733 19.914 35.635 1.00 49.56 86 ASN A C 1
ATOM 705 O O . ASN A 1 86 ? -32.878 19.906 36.070 1.00 49.56 86 ASN A O 1
ATOM 709 N N . ALA A 1 87 ? -31.046 18.790 35.469 1.00 50.91 87 ALA A N 1
ATOM 710 C CA . ALA A 1 87 ? -31.343 17.519 36.075 1.00 50.91 87 ALA A CA 1
ATOM 711 C C . ALA A 1 87 ? -30.228 17.332 37.089 1.00 50.91 87 ALA A C 1
ATOM 713 O O . ALA A 1 87 ? -29.055 17.519 36.761 1.00 50.91 87 ALA A O 1
ATOM 714 N N . ALA A 1 88 ? -30.591 17.011 38.326 1.00 53.03 88 ALA A N 1
ATOM 715 C CA . ALA A 1 88 ? -29.639 16.460 39.269 1.00 53.03 88 ALA A CA 1
ATOM 716 C C . ALA A 1 88 ? -28.860 15.367 38.527 1.00 53.03 88 ALA A C 1
ATOM 718 O O . ALA A 1 88 ? -29.448 14.374 38.099 1.00 53.03 88 ALA A O 1
ATOM 719 N N . PHE A 1 89 ? -27.578 15.625 38.265 1.00 55.12 89 PHE A N 1
ATOM 720 C CA . PHE A 1 89 ? -26.695 14.669 37.624 1.00 55.12 89 PHE A CA 1
ATOM 721 C C . PHE A 1 89 ? -26.633 13.472 38.561 1.00 55.12 89 PHE A C 1
ATOM 723 O O . PHE A 1 89 ? -25.961 13.521 39.593 1.00 55.12 89 PHE A O 1
ATOM 730 N N . ASP A 1 90 ? -27.388 12.426 38.240 1.00 68.12 90 ASP A N 1
ATOM 731 C CA . ASP A 1 90 ? -27.266 11.162 38.933 1.00 68.12 90 ASP A CA 1
ATOM 732 C C . ASP A 1 90 ? -25.934 10.553 38.505 1.00 68.12 90 ASP A C 1
ATOM 734 O O . ASP A 1 90 ? -25.813 9.873 37.483 1.00 68.12 90 ASP A O 1
ATOM 738 N N . VAL A 1 91 ? -24.900 10.877 39.278 1.00 68.19 91 VAL A N 1
ATOM 739 C CA . VAL A 1 91 ? -23.541 10.361 39.115 1.00 68.19 91 VAL A CA 1
ATOM 740 C C . VAL A 1 91 ? -23.561 8.830 39.039 1.00 68.19 91 VAL A C 1
ATOM 742 O O . VAL A 1 91 ? -22.721 8.253 38.350 1.00 68.19 91 VAL A O 1
ATOM 745 N N . ALA A 1 92 ? -24.546 8.171 39.665 1.00 72.19 92 ALA A N 1
ATOM 746 C CA . ALA A 1 92 ? -24.713 6.729 39.572 1.00 72.19 92 ALA A CA 1
ATOM 747 C C . ALA A 1 92 ? -25.103 6.280 38.156 1.00 72.19 92 ALA A C 1
ATOM 749 O O . ALA A 1 92 ? -24.519 5.324 37.651 1.00 72.19 92 ALA A O 1
ATOM 750 N N . SER A 1 93 ? -26.003 6.996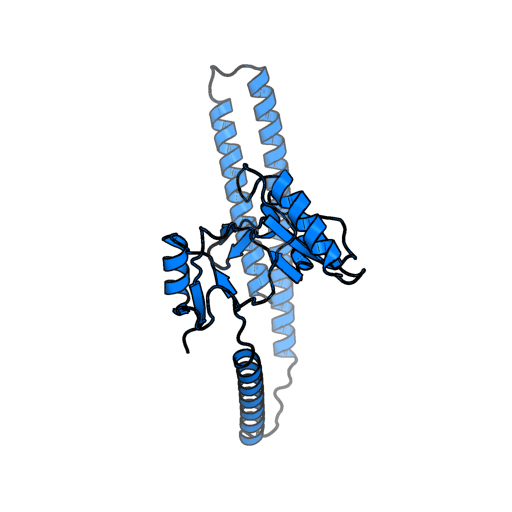 37.475 1.00 76.25 93 SER A N 1
ATOM 751 C CA . SER A 1 93 ? -26.415 6.671 36.103 1.00 76.25 93 SER A CA 1
ATOM 752 C C . SER A 1 93 ? -25.258 6.806 35.108 1.00 76.25 93 SER A C 1
ATOM 754 O O . SER A 1 93 ? -25.070 5.933 34.262 1.00 76.25 93 SER A O 1
ATOM 756 N N . ILE A 1 94 ? -24.434 7.852 35.234 1.00 77.69 94 ILE A N 1
ATOM 757 C CA . ILE A 1 94 ? -23.251 8.034 34.371 1.00 77.69 94 ILE A CA 1
ATOM 758 C C . ILE A 1 94 ? -22.190 6.973 34.673 1.00 77.69 94 ILE A C 1
ATOM 760 O O . ILE A 1 94 ? -21.609 6.395 33.756 1.00 77.69 94 ILE A O 1
ATOM 764 N N . ALA A 1 95 ? -21.945 6.675 35.951 1.00 76.44 95 ALA A N 1
ATOM 765 C CA . ALA A 1 95 ? -21.020 5.613 36.338 1.00 76.44 95 ALA A CA 1
ATOM 766 C C . ALA A 1 95 ? -21.470 4.243 35.800 1.00 76.44 95 ALA A C 1
ATOM 768 O O . ALA A 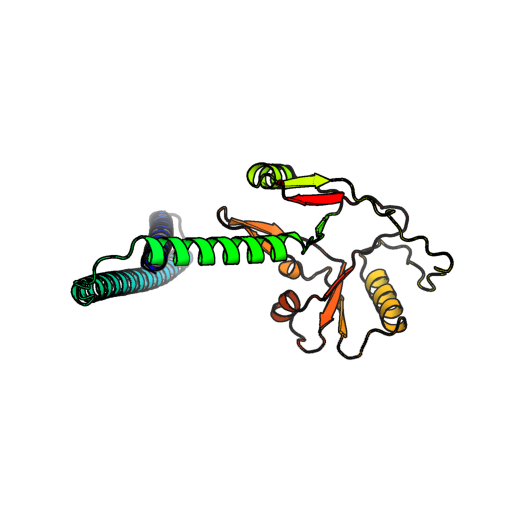1 95 ? -20.639 3.433 35.381 1.00 76.44 95 ALA A O 1
ATOM 769 N N . GLN A 1 96 ? -22.780 3.995 35.766 1.00 82.75 96 GLN A N 1
ATOM 770 C CA . GLN A 1 96 ? -23.371 2.764 35.254 1.00 82.75 96 GLN A CA 1
ATOM 771 C C . GLN A 1 96 ? -23.270 2.654 33.724 1.00 82.75 96 GLN A C 1
ATOM 773 O O . GLN A 1 96 ? -22.917 1.585 33.216 1.00 82.75 96 GLN A O 1
ATOM 778 N N . GLU A 1 97 ? -23.481 3.747 32.984 1.00 86.81 97 GLU A N 1
ATOM 779 C CA . GLU A 1 97 ? -23.231 3.787 31.535 1.00 86.81 97 GLU A CA 1
ATOM 780 C C . GLU A 1 97 ? -21.750 3.580 31.204 1.00 86.81 97 GLU A C 1
ATOM 782 O O . GLU A 1 97 ? -21.419 2.734 30.373 1.00 86.81 97 GLU A O 1
ATOM 787 N N . LEU A 1 98 ? -20.840 4.276 31.896 1.00 86.88 98 LEU A N 1
ATOM 788 C CA . LEU A 1 98 ? -19.397 4.130 31.676 1.00 86.88 98 LEU A CA 1
ATOM 789 C C . LEU A 1 98 ? -18.912 2.707 31.968 1.00 86.88 98 LEU A C 1
ATOM 791 O O . LEU A 1 98 ? -18.087 2.168 31.230 1.00 86.88 98 LEU A O 1
ATOM 795 N N . THR A 1 99 ? -19.461 2.074 33.005 1.00 90.31 99 THR A N 1
ATOM 796 C CA . THR A 1 99 ? -19.155 0.680 33.343 1.00 90.31 99 THR A CA 1
ATOM 797 C C . THR A 1 99 ? -19.672 -0.276 32.266 1.00 90.31 99 THR A C 1
ATOM 799 O O . THR A 1 99 ? -18.957 -1.199 31.879 1.00 90.31 99 THR A O 1
ATOM 802 N N . SER A 1 100 ? -20.871 -0.033 31.731 1.00 88.56 100 SER A N 1
ATOM 803 C CA . SER A 1 100 ? -21.443 -0.836 30.640 1.00 88.56 100 SER A CA 1
ATOM 804 C C . SER A 1 100 ? -20.616 -0.715 29.354 1.00 88.56 100 SER A C 1
ATOM 806 O O . SER A 1 100 ? -20.332 -1.719 28.702 1.00 88.56 100 SER A O 1
ATOM 808 N N . ILE A 1 101 ? -20.146 0.494 29.024 1.00 87.62 101 ILE A N 1
ATOM 809 C CA . ILE A 1 101 ? -19.254 0.739 27.880 1.00 87.62 101 ILE A CA 1
ATOM 810 C C . ILE A 1 101 ? -17.909 0.029 28.076 1.00 87.62 101 ILE A C 1
ATOM 812 O O . ILE A 1 101 ? -17.432 -0.648 27.166 1.00 87.62 101 ILE A O 1
ATOM 816 N N . ALA A 1 102 ? -17.308 0.133 29.265 1.00 88.62 102 ALA A N 1
ATOM 817 C CA . ALA A 1 102 ? -16.051 -0.544 29.573 1.00 88.62 102 ALA A CA 1
ATOM 818 C C . ALA A 1 102 ? -16.185 -2.076 29.484 1.00 88.62 102 ALA A C 1
ATOM 820 O O . ALA A 1 102 ? -15.280 -2.752 28.997 1.00 88.62 102 ALA A O 1
ATOM 821 N N . GLN A 1 103 ? -17.320 -2.635 29.914 1.00 88.44 103 GLN A N 1
ATOM 822 C CA . GLN A 1 103 ? -17.609 -4.063 29.776 1.00 88.44 103 GLN A CA 1
ATOM 823 C C . GLN A 1 103 ? -17.769 -4.485 28.313 1.00 88.44 103 GLN A C 1
ATOM 825 O O . GLN A 1 103 ? -17.184 -5.494 27.923 1.00 88.44 103 GLN A O 1
ATOM 830 N N . ALA A 1 104 ? -18.491 -3.709 27.501 1.00 87.06 104 ALA A N 1
ATOM 831 C CA . ALA A 1 104 ? -18.651 -3.985 26.074 1.00 87.06 104 ALA A CA 1
ATOM 832 C C . ALA A 1 104 ? -17.302 -3.956 25.334 1.00 87.06 104 ALA A C 1
ATOM 834 O O . ALA A 1 104 ? -16.984 -4.888 24.600 1.00 87.06 104 ALA A O 1
ATOM 835 N N . LEU A 1 105 ? -16.463 -2.951 25.608 1.00 85.00 105 LEU A N 1
ATOM 836 C CA . LEU A 1 105 ? -15.106 -2.856 25.056 1.00 85.00 105 LEU A CA 1
ATOM 837 C C . LEU A 1 105 ? -14.229 -4.042 25.462 1.00 85.00 105 LEU A C 1
ATOM 839 O O . LEU A 1 105 ? -13.519 -4.598 24.630 1.00 85.00 105 LEU A O 1
ATOM 843 N N . ASN A 1 106 ? -14.287 -4.460 26.727 1.00 80.06 106 ASN A N 1
ATOM 844 C CA . ASN A 1 106 ? -13.531 -5.622 27.194 1.00 80.06 106 ASN A CA 1
ATOM 845 C C . ASN A 1 106 ? -14.022 -6.930 26.560 1.00 80.06 106 ASN A C 1
ATOM 847 O O . ASN A 1 106 ? -13.204 -7.799 26.268 1.00 80.06 106 ASN A O 1
ATOM 851 N N . GLN A 1 107 ? -15.329 -7.076 26.320 1.00 78.62 107 GLN A N 1
ATOM 852 C CA . GLN A 1 107 ? -15.884 -8.228 25.604 1.00 78.62 107 GLN A CA 1
ATOM 853 C C . GLN A 1 107 ? -15.466 -8.239 24.132 1.00 78.62 107 GLN A C 1
ATOM 855 O O . GLN A 1 107 ? -15.097 -9.289 23.615 1.00 78.62 107 GLN A O 1
ATOM 860 N N . GLU A 1 108 ? -15.468 -7.086 23.466 1.00 78.81 108 GLU A N 1
ATOM 861 C CA . GLU A 1 108 ? -15.021 -6.968 22.077 1.00 78.81 108 GLU A CA 1
ATOM 862 C C . GLU A 1 108 ? -13.510 -7.222 21.949 1.00 78.81 108 GLU A C 1
ATOM 864 O O . GLU A 1 108 ? -13.079 -7.979 21.079 1.00 78.81 108 GLU A O 1
ATOM 869 N N . LEU A 1 109 ? -12.701 -6.699 22.878 1.00 76.06 109 LEU A N 1
ATOM 870 C CA . LEU A 1 109 ? -11.273 -7.013 22.979 1.00 76.06 109 LEU A CA 1
ATOM 871 C C . LEU A 1 109 ? -11.026 -8.498 23.264 1.00 76.06 109 LEU A C 1
ATOM 873 O O . LEU A 1 109 ? -10.092 -9.066 22.705 1.00 76.06 109 LEU A O 1
ATOM 877 N N . ALA A 1 110 ? -11.845 -9.141 24.100 1.00 72.62 110 ALA A N 1
ATOM 878 C CA . ALA A 1 110 ? -11.760 -10.580 24.343 1.00 72.62 110 ALA A CA 1
ATOM 879 C C . ALA A 1 110 ? -12.119 -11.387 23.083 1.00 72.62 110 ALA A C 1
ATOM 881 O O . ALA A 1 110 ? -11.383 -12.295 22.712 1.00 72.62 110 ALA A O 1
ATOM 882 N N . ALA A 1 111 ? -13.175 -10.998 22.364 1.00 66.38 111 ALA A N 1
ATOM 883 C CA . ALA A 1 111 ? -13.572 -11.630 21.106 1.00 66.38 111 ALA A CA 1
ATOM 884 C C . ALA A 1 111 ? -12.527 -11.451 19.988 1.00 66.38 111 ALA A C 1
ATOM 886 O O . ALA A 1 111 ? -12.397 -12.309 19.115 1.00 66.38 111 ALA A O 1
ATOM 887 N N . LEU A 1 112 ? -11.774 -10.347 20.005 1.00 59.09 112 LEU A N 1
ATOM 888 C CA . LEU A 1 112 ? -10.625 -10.133 19.122 1.00 59.09 112 LEU A CA 1
ATOM 889 C C . LEU A 1 112 ? -9.384 -10.910 19.579 1.00 59.09 112 LEU A C 1
ATOM 891 O O . LEU A 1 112 ? -8.622 -11.362 18.733 1.00 59.09 112 LEU A O 1
ATOM 895 N N . ARG A 1 113 ? -9.186 -11.100 20.890 1.00 58.22 113 ARG A N 1
ATOM 896 C CA . ARG A 1 113 ? -8.099 -11.922 21.451 1.00 58.22 113 ARG A CA 1
ATOM 897 C C . ARG A 1 113 ? -8.270 -13.412 21.155 1.00 58.22 113 ARG A C 1
ATOM 899 O O . ARG A 1 113 ? -7.265 -14.092 21.000 1.00 58.22 113 ARG A O 1
ATOM 906 N N . ASP A 1 114 ? -9.504 -13.896 21.030 1.00 51.78 114 ASP A N 1
ATOM 907 C CA . ASP A 1 114 ? -9.788 -15.288 20.648 1.00 51.78 114 ASP A CA 1
ATOM 908 C C . ASP A 1 114 ? -9.604 -15.554 19.142 1.00 51.78 114 ASP A C 1
ATOM 910 O O . ASP A 1 114 ? -9.554 -16.708 18.710 1.00 51.78 114 ASP A O 1
ATOM 914 N N . LYS A 1 115 ? -9.457 -14.503 18.325 1.00 52.53 115 LYS A N 1
ATOM 915 C CA . LYS A 1 115 ? -9.024 -14.628 16.930 1.00 52.53 115 LYS A CA 1
ATOM 916 C C . LYS A 1 115 ? -7.502 -14.578 16.886 1.00 52.53 115 LYS A C 1
ATOM 918 O O . LYS A 1 115 ? -6.901 -13.548 16.596 1.00 52.53 115 LYS A O 1
ATOM 923 N N . ASP A 1 116 ? -6.885 -15.715 17.195 1.00 48.94 116 ASP A N 1
ATOM 924 C CA . ASP A 1 116 ? -5.463 -15.956 16.948 1.00 48.94 116 ASP A CA 1
ATOM 925 C C . ASP A 1 116 ? -5.208 -15.927 15.426 1.00 48.94 116 ASP A C 1
ATOM 927 O O . ASP A 1 116 ? -5.137 -16.965 14.760 1.00 48.94 116 ASP A O 1
ATOM 931 N N . ASP A 1 117 ? -5.070 -14.726 14.859 1.00 50.50 117 ASP A N 1
ATOM 932 C CA . ASP A 1 117 ? -4.628 -14.541 13.482 1.00 50.50 117 ASP A CA 1
ATOM 933 C C . ASP A 1 117 ? -3.192 -15.062 13.380 1.00 50.50 117 ASP A C 1
ATOM 935 O O . ASP A 1 117 ? -2.214 -14.430 13.785 1.00 50.50 117 ASP A O 1
ATOM 939 N N . THR A 1 118 ? -3.061 -16.286 12.877 1.00 47.22 118 THR A N 1
ATOM 940 C CA . THR A 1 118 ? -1.761 -16.885 12.612 1.00 47.22 118 THR A CA 1
ATOM 941 C C . THR A 1 118 ? -1.244 -16.340 11.293 1.00 47.22 118 THR A C 1
ATOM 943 O O . THR A 1 118 ? -1.750 -16.690 10.230 1.00 47.22 118 THR A O 1
ATOM 946 N N . VAL A 1 119 ? -0.175 -15.553 11.365 1.00 50.53 119 VAL A N 1
ATOM 947 C CA . VAL A 1 119 ? 0.634 -15.188 10.201 1.00 50.53 119 VAL A CA 1
ATOM 948 C C . VAL A 1 119 ? 1.948 -15.962 10.282 1.00 50.53 119 VAL A C 1
ATOM 950 O O . VAL A 1 119 ? 2.649 -15.907 11.296 1.00 50.53 119 VAL A O 1
ATOM 953 N N . ALA A 1 120 ? 2.246 -16.734 9.239 1.00 50.41 120 ALA A N 1
ATOM 954 C CA . ALA A 1 120 ? 3.493 -17.478 9.101 1.00 50.41 120 ALA A CA 1
ATOM 955 C C . ALA A 1 120 ? 4.434 -16.721 8.161 1.00 50.41 120 ALA A C 1
ATOM 957 O O . ALA A 1 120 ? 4.006 -16.248 7.107 1.00 50.41 120 ALA A O 1
ATOM 958 N N . PHE A 1 121 ? 5.710 -16.631 8.528 1.00 58.38 121 PHE A N 1
ATOM 959 C CA . PHE A 1 121 ? 6.741 -16.009 7.706 1.00 58.38 121 PHE A CA 1
ATOM 960 C C . PHE A 1 121 ? 7.835 -17.030 7.400 1.00 58.38 121 PHE A C 1
ATOM 962 O O . PHE A 1 121 ? 8.247 -17.805 8.256 1.00 58.38 121 PHE A O 1
ATOM 969 N N . SER A 1 122 ? 8.335 -17.047 6.168 1.00 51.31 122 SER A N 1
ATOM 970 C CA . SER A 1 122 ? 9.553 -17.786 5.829 1.00 51.31 122 SER A CA 1
ATOM 971 C C . SER A 1 122 ? 10.780 -17.020 6.312 1.00 51.31 122 SER A C 1
ATOM 973 O O . SER A 1 122 ? 10.965 -15.897 5.847 1.00 51.31 122 SER A O 1
ATOM 975 N N . ASN A 1 123 ? 11.583 -17.618 7.205 1.00 54.78 123 ASN A N 1
ATOM 976 C CA . ASN A 1 123 ? 12.909 -17.174 7.673 1.00 54.78 123 ASN A CA 1
ATOM 977 C C . ASN A 1 123 ? 13.250 -15.709 7.338 1.00 54.78 123 ASN A C 1
ATOM 979 O O . ASN A 1 123 ? 13.987 -15.426 6.386 1.00 54.78 123 ASN A O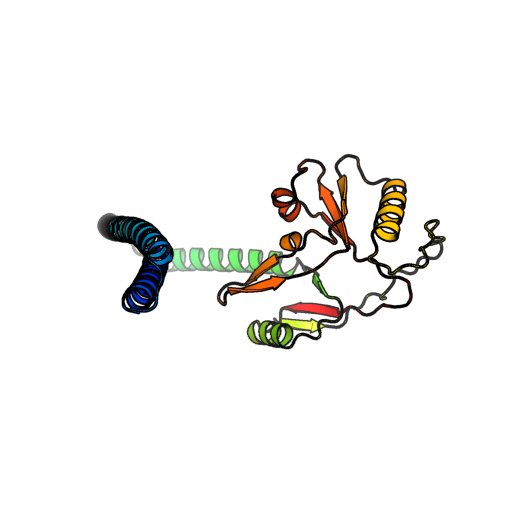 1
ATOM 983 N N . VAL A 1 124 ? 12.696 -14.765 8.102 1.00 60.84 124 VAL A N 1
ATOM 984 C CA . VAL A 1 124 ? 12.896 -13.339 7.825 1.00 60.84 124 VAL A CA 1
ATOM 985 C C . VAL A 1 124 ? 14.220 -12.888 8.429 1.00 60.84 124 VAL A C 1
ATOM 987 O O . VAL A 1 124 ? 14.345 -12.695 9.632 1.00 60.84 124 VAL A O 1
ATOM 990 N N . THR A 1 125 ? 15.222 -12.682 7.580 1.00 62.47 125 THR A N 1
ATOM 991 C CA . THR A 1 125 ? 16.568 -12.242 7.994 1.00 62.47 125 THR A CA 1
ATOM 992 C C . THR A 1 125 ? 16.749 -10.721 7.975 1.00 62.47 125 THR A C 1
ATOM 994 O O . THR A 1 125 ? 17.851 -10.219 8.184 1.00 62.47 125 THR A O 1
ATOM 997 N N . SER A 1 126 ? 15.680 -9.964 7.710 1.00 73.12 126 SER A N 1
ATOM 998 C CA . SER A 1 126 ? 15.743 -8.508 7.568 1.00 73.12 126 SER A CA 1
ATOM 999 C C . SER A 1 126 ? 15.860 -7.798 8.918 1.00 73.12 126 SER A C 1
ATOM 1001 O O . SER A 1 126 ? 14.996 -7.940 9.783 1.00 73.12 126 SER A O 1
ATOM 1003 N N . THR A 1 127 ? 16.875 -6.942 9.066 1.00 75.94 127 THR A N 1
ATOM 1004 C CA . THR A 1 127 ? 17.032 -6.051 10.228 1.00 75.94 127 THR A CA 1
ATOM 1005 C C . THR A 1 127 ? 15.810 -5.152 10.421 1.00 75.94 127 THR A C 1
ATOM 1007 O O . THR A 1 127 ? 15.319 -5.028 11.537 1.00 75.94 127 THR A O 1
ATOM 1010 N N . VAL A 1 128 ? 15.252 -4.616 9.328 1.00 73.50 128 VAL A N 1
ATOM 1011 C CA . VAL A 1 128 ? 14.063 -3.742 9.359 1.00 73.50 128 VAL A CA 1
ATOM 1012 C C . VAL A 1 128 ? 12.854 -4.475 9.933 1.00 73.50 128 VAL A C 1
ATOM 1014 O O . VAL A 1 128 ? 12.066 -3.901 10.677 1.00 73.50 128 VAL A O 1
ATOM 1017 N N . PHE A 1 129 ? 12.704 -5.760 9.613 1.00 75.19 129 PHE A N 1
ATOM 1018 C CA . PHE A 1 129 ? 11.623 -6.565 10.166 1.00 75.19 129 PHE A CA 1
ATOM 1019 C C . PHE A 1 129 ? 11.779 -6.726 11.680 1.00 75.19 129 PHE A C 1
ATOM 1021 O O . PHE A 1 129 ? 10.832 -6.472 12.415 1.00 75.19 129 PHE A O 1
ATOM 1028 N N . ASN A 1 130 ? 12.980 -7.059 12.155 1.00 75.50 130 ASN A N 1
ATOM 1029 C CA . ASN A 1 130 ? 13.240 -7.193 13.589 1.00 75.50 130 ASN A CA 1
ATOM 1030 C C . ASN A 1 130 ? 13.051 -5.865 14.344 1.00 75.50 130 ASN A C 1
ATOM 1032 O O . ASN A 1 130 ? 12.506 -5.864 15.447 1.00 75.50 130 ASN A O 1
ATOM 1036 N N . GLU A 1 131 ? 13.434 -4.735 13.744 1.00 77.12 131 GLU A N 1
ATOM 1037 C CA . GLU A 1 131 ? 13.193 -3.394 14.295 1.00 77.12 131 GLU A CA 1
ATOM 1038 C C . GLU A 1 131 ? 11.696 -3.084 14.411 1.00 77.12 131 GLU A C 1
ATOM 1040 O O . GLU A 1 131 ? 11.242 -2.643 15.467 1.00 77.12 131 GLU A O 1
ATOM 1045 N N . VAL A 1 132 ? 10.911 -3.365 13.362 1.00 76.44 132 VAL A N 1
ATOM 1046 C CA . VAL A 1 132 ? 9.451 -3.180 13.373 1.00 76.44 132 VAL A CA 1
ATOM 1047 C C . VAL A 1 132 ? 8.801 -4.062 14.435 1.00 76.44 132 VAL A C 1
ATOM 1049 O O . VAL A 1 132 ? 8.035 -3.558 15.252 1.00 76.44 132 VAL A O 1
ATOM 1052 N N . MET A 1 133 ? 9.148 -5.349 14.471 1.00 77.62 133 MET A N 1
ATOM 1053 C CA . MET A 1 133 ? 8.648 -6.302 15.463 1.00 77.62 133 MET A CA 1
ATOM 1054 C C . MET A 1 133 ? 8.944 -5.841 16.891 1.00 77.62 133 MET A C 1
ATOM 1056 O O . MET A 1 133 ? 8.047 -5.833 17.727 1.00 77.62 133 MET A O 1
ATOM 1060 N N . THR A 1 134 ? 10.166 -5.360 17.138 1.00 77.88 134 THR A N 1
ATOM 1061 C CA . THR A 1 134 ? 10.567 -4.805 18.438 1.00 77.88 134 THR A CA 1
ATOM 1062 C C . THR A 1 134 ? 9.776 -3.541 18.775 1.00 77.88 134 THR A C 1
ATOM 1064 O O . THR A 1 134 ? 9.268 -3.411 19.883 1.00 77.88 134 THR A O 1
ATOM 1067 N N . SER A 1 135 ? 9.625 -2.609 17.827 1.00 75.19 135 SER A N 1
ATOM 1068 C CA . SER A 1 135 ? 8.889 -1.355 18.058 1.00 75.19 135 SER A CA 1
ATOM 1069 C C . SER A 1 135 ? 7.400 -1.561 18.343 1.00 75.19 135 SER A C 1
ATOM 1071 O O . SER A 1 135 ? 6.785 -0.736 19.016 1.00 75.19 135 SER A O 1
ATOM 1073 N N . LEU A 1 136 ? 6.830 -2.651 17.826 1.00 75.06 136 LEU A N 1
ATOM 1074 C CA . LEU A 1 136 ? 5.434 -3.026 18.023 1.00 75.06 136 LEU A CA 1
ATOM 1075 C C . LEU A 1 136 ? 5.243 -3.978 19.212 1.00 75.06 136 LEU A C 1
ATOM 1077 O O . LEU A 1 136 ? 4.116 -4.410 19.445 1.00 75.06 136 LEU A O 1
ATOM 1081 N N . ASP A 1 137 ? 6.321 -4.303 19.932 1.00 76.81 137 ASP A N 1
ATOM 1082 C CA . ASP A 1 137 ? 6.347 -5.275 21.028 1.00 76.81 137 ASP A CA 1
ATOM 1083 C C . ASP A 1 137 ? 5.748 -6.633 20.617 1.00 76.81 137 ASP A C 1
ATOM 1085 O O . ASP A 1 137 ? 4.929 -7.240 21.295 1.00 76.81 137 ASP A O 1
ATOM 1089 N N . ILE A 1 138 ? 6.105 -7.112 19.427 1.00 74.00 138 ILE A N 1
ATOM 1090 C CA . ILE A 1 138 ? 5.603 -8.377 18.896 1.00 74.00 138 ILE A CA 1
ATOM 1091 C C . ILE A 1 138 ? 6.701 -9.437 19.021 1.00 74.00 138 ILE A C 1
ATOM 1093 O O . ILE A 1 138 ? 7.807 -9.277 18.503 1.00 74.00 138 ILE A O 1
ATOM 1097 N N . GLU A 1 139 ? 6.381 -10.555 19.673 1.00 72.25 139 GLU A N 1
ATOM 1098 C CA . GLU A 1 139 ? 7.306 -11.667 19.890 1.00 72.25 139 GLU A CA 1
ATOM 1099 C C . GLU A 1 139 ? 7.194 -12.709 18.763 1.00 72.25 139 GLU A C 1
ATOM 1101 O O . GLU A 1 139 ? 6.103 -13.095 18.326 1.00 72.25 139 GLU A O 1
ATOM 1106 N N . GLN A 1 140 ? 8.338 -13.207 18.293 1.00 66.62 140 GLN A N 1
ATOM 1107 C CA . GLN A 1 140 ? 8.387 -14.356 17.389 1.00 66.62 140 GLN A CA 1
ATOM 1108 C C . GLN A 1 140 ? 8.450 -15.640 18.209 1.00 66.62 140 GLN A C 1
ATOM 1110 O O . GLN A 1 140 ? 9.314 -15.797 19.067 1.00 66.62 140 GLN A O 1
ATOM 1115 N N . VAL A 1 141 ? 7.551 -16.577 17.926 1.00 63.69 141 VAL A N 1
ATOM 1116 C CA . VAL A 1 141 ? 7.498 -17.869 18.612 1.00 63.69 141 VAL A CA 1
ATOM 1117 C C . VAL A 1 141 ? 7.549 -18.959 17.555 1.00 63.69 141 VAL A C 1
ATOM 1119 O O . VAL A 1 141 ? 6.721 -18.972 16.645 1.00 63.69 141 VAL A O 1
ATOM 1122 N N . ALA A 1 142 ? 8.498 -19.890 17.685 1.00 57.97 142 ALA A N 1
ATOM 1123 C CA . ALA A 1 142 ? 8.603 -21.035 16.784 1.00 57.97 142 ALA A CA 1
ATOM 1124 C C . ALA A 1 142 ? 7.258 -21.774 16.698 1.00 57.97 142 ALA A C 1
ATOM 1126 O O . ALA A 1 142 ? 6.587 -22.011 17.711 1.00 57.97 142 ALA A O 1
ATOM 1127 N N . ALA A 1 143 ? 6.839 -22.109 15.479 1.00 55.75 143 ALA A N 1
ATOM 1128 C CA . ALA A 1 143 ? 5.552 -22.749 15.282 1.00 55.75 143 ALA A CA 1
ATOM 1129 C C . ALA A 1 143 ? 5.539 -24.159 15.912 1.00 55.75 143 ALA A C 1
ATOM 1131 O O . ALA A 1 143 ? 6.487 -24.919 15.724 1.00 55.75 143 ALA A O 1
ATOM 1132 N N . PRO A 1 144 ? 4.472 -24.543 16.639 1.00 54.09 144 PRO A N 1
ATOM 1133 C CA . PRO A 1 144 ? 4.389 -25.859 17.272 1.00 54.09 144 PRO A CA 1
ATOM 1134 C C . PRO A 1 144 ? 4.002 -26.980 16.294 1.00 54.09 144 PRO A C 1
ATOM 1136 O O . PRO A 1 144 ? 4.051 -28.153 16.662 1.00 54.09 144 PRO A O 1
ATOM 1139 N N . TRP A 1 145 ? 3.567 -26.649 15.073 1.00 55.75 145 TRP A N 1
ATOM 1140 C CA . TRP A 1 145 ? 3.234 -27.652 14.064 1.00 55.75 145 TRP A CA 1
ATOM 1141 C C . TRP A 1 145 ? 4.485 -28.163 13.363 1.00 55.75 145 TRP A C 1
ATOM 1143 O O . TRP A 1 145 ? 5.427 -27.420 13.100 1.00 55.75 145 TRP A O 1
ATOM 1153 N N . GLN A 1 146 ? 4.460 -29.451 13.021 1.00 52.12 146 GLN A N 1
ATOM 1154 C CA . GLN A 1 146 ? 5.472 -30.042 12.158 1.00 52.12 146 GLN A CA 1
ATOM 1155 C C . GLN A 1 146 ? 5.524 -29.253 10.844 1.00 52.12 146 GLN A C 1
ATOM 1157 O O . GLN A 1 146 ? 4.482 -29.003 10.238 1.00 52.12 146 GLN A O 1
ATOM 1162 N N . ASN A 1 147 ? 6.737 -28.906 10.393 1.00 52.19 147 ASN A N 1
ATOM 1163 C CA . ASN A 1 147 ? 7.000 -28.183 9.135 1.00 52.19 147 ASN A CA 1
ATOM 1164 C C . ASN A 1 147 ? 6.301 -28.815 7.917 1.00 52.19 147 ASN A C 1
ATOM 1166 O O . ASN A 1 147 ? 6.105 -28.163 6.896 1.00 52.19 147 ASN A O 1
ATOM 1170 N N . ARG A 1 148 ? 5.913 -30.088 8.044 1.00 50.78 148 ARG A N 1
ATOM 1171 C CA . ARG A 1 148 ? 5.118 -30.846 7.093 1.00 50.78 148 ARG A CA 1
ATOM 1172 C C . ARG A 1 148 ? 4.042 -31.627 7.857 1.00 50.78 148 ARG A C 1
ATOM 1174 O O . ARG A 1 148 ? 4.407 -32.409 8.738 1.00 50.78 148 ARG A O 1
ATOM 1181 N N . PRO A 1 149 ? 2.748 -31.495 7.520 1.00 49.69 149 PRO A N 1
ATOM 1182 C CA . PRO A 1 149 ? 1.749 -32.452 7.973 1.00 49.69 149 PRO A CA 1
ATOM 1183 C C . PRO A 1 149 ? 2.185 -33.851 7.520 1.00 49.69 149 PRO A C 1
ATOM 1185 O O . PRO A 1 149 ? 2.555 -34.004 6.350 1.00 49.69 149 PRO A O 1
ATOM 1188 N N . PRO A 1 150 ? 2.181 -34.875 8.388 1.00 48.59 150 PRO A N 1
ATOM 1189 C CA . PRO A 1 150 ? 2.475 -36.230 7.953 1.00 48.59 150 PRO A CA 1
ATOM 1190 C C . PRO A 1 150 ? 1.490 -36.591 6.842 1.00 48.59 150 PRO A C 1
ATOM 1192 O O . PRO A 1 150 ? 0.282 -36.635 7.059 1.00 48.59 150 PRO A O 1
ATOM 1195 N N . CYS A 1 151 ? 2.016 -36.796 5.635 1.00 51.34 151 CYS A N 1
ATOM 1196 C CA . CYS A 1 151 ? 1.220 -37.126 4.465 1.00 51.34 151 CYS A CA 1
ATOM 1197 C C . CYS A 1 151 ? 1.537 -38.557 4.023 1.00 51.34 151 CYS A C 1
ATOM 1199 O O . CYS A 1 151 ? 2.362 -38.763 3.130 1.00 51.34 151 CYS A O 1
ATOM 1201 N N . PRO A 1 152 ? 0.913 -39.561 4.658 1.00 49.25 152 PRO A N 1
ATOM 1202 C CA . PRO A 1 152 ? 1.190 -40.970 4.392 1.00 49.25 152 PRO A CA 1
ATOM 1203 C C . PRO A 1 152 ? 0.761 -41.439 2.989 1.00 49.25 152 PRO A C 1
ATOM 1205 O O . PRO A 1 152 ? 1.032 -42.580 2.637 1.00 49.25 152 PRO A O 1
ATOM 1208 N N . GLN A 1 153 ? 0.109 -40.581 2.192 1.00 49.62 153 GLN A N 1
ATOM 1209 C CA . GLN A 1 153 ? -0.378 -40.876 0.837 1.00 49.62 153 GLN A CA 1
ATOM 1210 C C . GLN A 1 153 ? 0.030 -39.820 -0.206 1.00 49.62 153 GLN A C 1
ATOM 1212 O O . GLN A 1 153 ? -0.548 -39.775 -1.286 1.00 49.62 153 GLN A O 1
ATOM 1217 N N . CYS A 1 154 ? 1.012 -38.961 0.087 1.00 50.62 154 CYS A N 1
ATOM 1218 C CA . CYS A 1 154 ? 1.524 -38.003 -0.896 1.00 50.62 154 CYS A CA 1
ATOM 1219 C C . CYS A 1 154 ? 2.450 -38.697 -1.909 1.00 50.62 154 CYS A C 1
ATOM 1221 O O . CYS A 1 154 ? 3.626 -38.348 -2.006 1.00 50.62 154 CYS A O 1
ATOM 1223 N N . ASP A 1 155 ? 1.927 -39.643 -2.689 1.00 56.81 155 ASP A N 1
ATOM 1224 C CA . ASP A 1 155 ? 2.387 -39.758 -4.070 1.00 56.81 155 ASP A CA 1
ATOM 1225 C C . ASP A 1 155 ? 1.892 -38.485 -4.747 1.00 56.81 155 ASP A C 1
ATOM 1227 O O . ASP A 1 155 ? 0.735 -38.388 -5.140 1.00 56.81 155 ASP A O 1
ATOM 1231 N N . MET A 1 156 ? 2.728 -37.447 -4.762 1.00 60.66 156 MET A N 1
ATOM 1232 C CA . MET A 1 156 ? 2.449 -36.247 -5.538 1.00 60.66 156 MET A CA 1
ATOM 1233 C C . MET A 1 156 ? 2.653 -36.652 -7.005 1.00 60.66 156 MET A C 1
ATOM 1235 O O . MET A 1 156 ? 3.801 -36.840 -7.409 1.00 60.66 156 MET A O 1
ATOM 1239 N N . PRO A 1 157 ? 1.588 -36.838 -7.811 1.00 64.81 157 PRO A N 1
ATOM 1240 C CA . PRO A 1 157 ? 1.738 -37.282 -9.196 1.00 64.81 157 PRO A CA 1
ATOM 1241 C C . PRO A 1 157 ? 2.465 -36.229 -10.045 1.00 64.81 157 PRO A C 1
ATOM 1243 O O . PRO A 1 157 ? 3.024 -36.550 -11.092 1.00 64.81 157 PRO A O 1
ATOM 1246 N N . PHE A 1 158 ? 2.487 -34.975 -9.580 1.00 74.06 158 PHE A N 1
ATOM 1247 C CA . PHE A 1 158 ? 3.279 -33.913 -10.173 1.00 74.06 158 PHE A CA 1
ATOM 1248 C C . PHE A 1 158 ? 4.779 -34.164 -9.980 1.00 74.06 158 PHE A C 1
ATOM 1250 O O . PHE A 1 158 ? 5.294 -34.193 -8.862 1.00 74.06 158 PHE A O 1
ATOM 1257 N N . GLN A 1 159 ? 5.489 -34.289 -11.098 1.00 76.06 159 GLN A N 1
ATOM 1258 C CA . GLN A 1 159 ? 6.940 -34.390 -11.121 1.00 76.06 159 GLN A CA 1
ATOM 1259 C C . GLN A 1 159 ? 7.551 -33.017 -11.386 1.00 76.06 159 GLN A C 1
ATOM 1261 O O . GLN A 1 159 ? 7.286 -32.394 -12.412 1.00 76.06 159 GLN A O 1
ATOM 1266 N N . TRP A 1 160 ? 8.412 -32.567 -10.473 1.00 77.75 160 TRP A N 1
ATOM 1267 C CA . TRP A 1 160 ? 9.196 -31.353 -10.676 1.00 77.75 160 TRP A CA 1
ATOM 1268 C C . TRP A 1 160 ? 10.133 -31.508 -11.874 1.00 77.75 160 TRP A C 1
ATOM 1270 O O . TRP A 1 160 ? 10.899 -32.470 -11.961 1.00 77.75 160 TRP A O 1
ATOM 1280 N N . GLY A 1 161 ? 10.153 -30.502 -12.741 1.00 76.75 161 GLY A N 1
ATOM 1281 C CA . GLY A 1 161 ? 11.163 -30.364 -13.775 1.00 76.75 161 GLY A CA 1
ATOM 1282 C C . GLY A 1 161 ? 12.561 -30.097 -13.200 1.00 76.75 161 GLY A C 1
ATOM 1283 O O . GLY A 1 161 ? 12.756 -29.763 -12.021 1.00 76.75 161 GLY A O 1
ATOM 1284 N N . ALA A 1 162 ? 13.567 -30.199 -14.071 1.00 76.25 162 ALA A N 1
ATOM 1285 C CA . ALA A 1 162 ? 14.973 -29.977 -13.719 1.00 76.25 162 ALA A CA 1
ATOM 1286 C C . ALA A 1 162 ? 15.290 -28.514 -13.342 1.00 76.25 162 ALA A C 1
ATOM 1288 O O . ALA A 1 162 ? 16.293 -28.244 -12.680 1.00 76.25 162 ALA A O 1
ATOM 1289 N N . ALA A 1 163 ? 14.439 -27.570 -13.745 1.00 82.00 163 ALA A N 1
ATOM 1290 C CA . ALA A 1 163 ? 14.589 -26.143 -13.479 1.00 82.00 163 ALA A CA 1
ATOM 1291 C C . ALA A 1 163 ? 14.316 -25.763 -12.009 1.00 82.00 163 ALA A C 1
ATOM 1293 O O . ALA A 1 163 ? 13.949 -26.605 -11.189 1.00 82.00 163 ALA A O 1
ATOM 1294 N N . LYS A 1 164 ? 14.506 -24.484 -11.658 1.00 77.00 164 LYS A N 1
ATOM 1295 C CA . LYS A 1 164 ? 14.198 -23.965 -10.314 1.00 77.00 164 LYS A CA 1
ATOM 1296 C C . LYS A 1 164 ? 12.708 -24.102 -9.978 1.00 77.00 164 LYS A C 1
ATOM 1298 O O . LYS A 1 164 ? 11.870 -24.184 -10.867 1.00 77.00 164 LYS A O 1
ATOM 1303 N N . GLU A 1 165 ? 12.416 -24.166 -8.684 1.00 75.88 165 GLU A N 1
ATOM 1304 C CA . GLU A 1 165 ? 11.070 -24.380 -8.116 1.00 75.88 165 GLU A CA 1
ATOM 1305 C C . GLU A 1 165 ? 10.093 -23.287 -8.571 1.00 75.88 165 GLU A C 1
ATOM 1307 O O . GLU A 1 165 ? 8.960 -23.576 -8.935 1.00 75.88 165 GLU A O 1
ATOM 1312 N N . ASP A 1 166 ? 10.598 -22.058 -8.649 1.00 73.31 166 ASP A N 1
ATOM 1313 C CA . ASP A 1 166 ? 9.914 -20.836 -9.054 1.00 73.31 166 ASP A CA 1
ATOM 1314 C C . ASP A 1 166 ? 9.975 -20.583 -10.568 1.00 73.31 166 ASP A C 1
ATOM 1316 O O . ASP A 1 166 ? 9.788 -19.448 -10.996 1.00 73.31 166 ASP A O 1
ATOM 1320 N N . ASN A 1 167 ? 10.268 -21.579 -11.415 1.00 85.75 167 ASN A N 1
ATOM 1321 C CA . ASN A 1 167 ? 10.207 -21.386 -12.867 1.00 85.75 167 ASN A CA 1
ATOM 1322 C C . ASN A 1 167 ? 8.772 -21.564 -13.398 1.00 85.75 167 ASN A C 1
ATOM 1324 O O . ASN A 1 167 ? 7.953 -22.262 -12.805 1.00 85.75 167 ASN A O 1
ATOM 1328 N N . THR A 1 168 ? 8.473 -20.954 -14.548 1.00 86.38 168 THR A N 1
ATOM 1329 C CA . THR A 1 168 ? 7.117 -20.967 -15.122 1.00 86.38 168 THR A CA 1
ATOM 1330 C C . THR A 1 168 ? 6.592 -22.379 -15.379 1.00 86.38 168 THR A C 1
ATOM 1332 O O . THR A 1 168 ? 5.457 -22.663 -15.032 1.00 86.38 168 THR A O 1
ATOM 1335 N N . GLU A 1 169 ? 7.422 -23.284 -15.899 1.00 85.69 169 GLU A N 1
ATOM 1336 C CA . GLU A 1 169 ? 7.027 -24.673 -16.177 1.00 85.69 169 GLU A CA 1
ATOM 1337 C C . GLU A 1 169 ? 6.588 -25.420 -14.907 1.00 85.69 169 GLU A C 1
ATOM 1339 O O . GLU A 1 169 ? 5.538 -26.062 -14.894 1.00 85.69 169 GLU A O 1
ATOM 1344 N N . ASN A 1 170 ? 7.351 -25.299 -13.814 1.00 85.25 170 ASN A N 1
ATOM 1345 C CA . ASN A 1 170 ? 6.992 -25.931 -12.551 1.00 85.25 170 ASN A CA 1
ATOM 1346 C C . ASN A 1 170 ? 5.752 -25.285 -11.929 1.00 85.25 170 ASN A C 1
ATOM 1348 O O . ASN A 1 170 ? 4.910 -26.007 -11.400 1.00 85.25 170 ASN A O 1
ATOM 1352 N N . ARG A 1 171 ? 5.603 -23.954 -12.018 1.00 87.94 171 ARG A N 1
ATOM 1353 C CA . ARG A 1 171 ? 4.396 -23.266 -11.532 1.00 87.94 171 ARG A CA 1
ATOM 1354 C C . ARG A 1 171 ? 3.154 -23.696 -12.305 1.00 87.94 171 ARG A C 1
ATOM 1356 O O . ARG A 1 171 ? 2.151 -24.038 -11.687 1.00 87.94 171 ARG A O 1
ATOM 1363 N N . GLU A 1 172 ? 3.220 -23.737 -13.633 1.00 86.69 172 GLU A N 1
ATOM 1364 C CA . GLU A 1 172 ? 2.109 -24.161 -14.491 1.00 86.69 172 GLU A CA 1
ATOM 1365 C C . GLU A 1 172 ? 1.722 -25.621 -14.240 1.00 86.69 172 GLU A C 1
ATOM 1367 O O . GLU A 1 172 ? 0.540 -25.921 -14.053 1.00 86.69 172 GLU A O 1
ATOM 1372 N N . GLY A 1 173 ? 2.708 -26.520 -14.177 1.00 84.81 173 GLY A N 1
ATOM 1373 C CA . GLY A 1 173 ? 2.470 -27.932 -13.891 1.00 84.81 173 GLY A CA 1
ATOM 1374 C C . GLY A 1 173 ? 1.899 -28.163 -12.489 1.00 84.81 173 GLY A C 1
ATOM 1375 O O . GLY A 1 173 ? 0.947 -28.927 -12.327 1.00 84.81 173 GLY A O 1
ATOM 1376 N N . TYR A 1 174 ? 2.394 -27.437 -11.483 1.00 85.19 174 TYR A N 1
ATOM 1377 C CA . TYR A 1 174 ? 1.854 -27.502 -10.128 1.00 85.19 174 TYR A CA 1
ATOM 1378 C C . TYR A 1 174 ? 0.431 -26.931 -10.052 1.00 85.19 174 TYR A C 1
ATOM 1380 O O . TYR A 1 174 ? -0.441 -27.528 -9.428 1.00 85.19 174 TYR A O 1
ATOM 1388 N N . MET A 1 175 ? 0.146 -25.815 -10.731 1.00 85.81 175 MET A N 1
ATOM 1389 C CA . MET A 1 175 ? -1.211 -25.266 -10.830 1.00 85.81 175 MET A CA 1
ATOM 1390 C C . MET A 1 175 ? -2.176 -26.218 -11.547 1.00 85.81 175 MET A C 1
ATOM 1392 O O . MET A 1 175 ? -3.350 -26.269 -11.184 1.00 85.81 175 MET A O 1
ATOM 1396 N N . ALA A 1 176 ? -1.719 -26.962 -12.558 1.00 84.00 176 ALA A N 1
ATOM 1397 C CA . ALA A 1 176 ? -2.527 -27.992 -13.207 1.00 84.00 176 ALA A CA 1
ATOM 1398 C C . ALA A 1 176 ? -2.880 -29.114 -12.220 1.00 84.00 176 ALA A C 1
ATOM 1400 O O . ALA A 1 176 ? -4.057 -29.423 -12.058 1.00 84.00 176 ALA A O 1
ATOM 1401 N N . TYR A 1 177 ? -1.890 -29.618 -11.481 1.00 83.81 177 TYR A N 1
ATOM 1402 C CA . TYR A 1 177 ? -2.107 -30.592 -10.411 1.00 83.81 177 TYR A CA 1
ATOM 1403 C C . TYR A 1 177 ? -3.078 -30.080 -9.339 1.00 83.81 177 TYR A C 1
ATOM 1405 O O . TYR A 1 177 ? -4.021 -30.771 -8.966 1.00 83.81 177 TYR A O 1
ATOM 1413 N N . LEU A 1 178 ? -2.910 -28.837 -8.880 1.00 83.31 178 LEU A N 1
ATOM 1414 C CA . LEU A 1 178 ? -3.823 -28.228 -7.916 1.00 83.31 178 LEU A CA 1
ATOM 1415 C C . LEU A 1 178 ? -5.269 -28.207 -8.434 1.00 83.31 178 LEU A C 1
ATOM 1417 O O . LEU A 1 178 ? -6.180 -28.491 -7.666 1.00 83.31 178 LEU A O 1
ATOM 1421 N N . LYS A 1 179 ? -5.510 -27.923 -9.722 1.00 80.94 179 LYS A N 1
ATOM 1422 C CA . LYS A 1 179 ? -6.873 -27.967 -10.291 1.00 80.94 179 LYS A CA 1
ATOM 1423 C C . LYS A 1 179 ? -7.497 -29.359 -10.197 1.00 80.94 179 LYS A C 1
ATOM 1425 O O . LYS A 1 179 ? -8.693 -29.456 -9.933 1.00 80.94 179 LYS A O 1
ATOM 1430 N N . GLU A 1 180 ? -6.707 -30.416 -10.372 1.00 79.06 180 GLU A N 1
ATOM 1431 C CA . GLU A 1 180 ? -7.176 -31.805 -10.268 1.00 79.06 180 GLU A CA 1
ATOM 1432 C C . GLU A 1 180 ? -7.599 -32.190 -8.843 1.00 79.06 180 GLU A C 1
ATOM 1434 O O . GLU A 1 180 ? -8.416 -33.093 -8.676 1.00 79.06 180 GLU A O 1
ATOM 1439 N N . LEU A 1 181 ? -7.133 -31.465 -7.816 1.00 79.62 181 LEU A N 1
ATOM 1440 C CA . LEU A 1 181 ? -7.575 -31.656 -6.428 1.00 79.62 181 LEU A CA 1
ATOM 1441 C C . LEU A 1 181 ? -9.030 -31.217 -6.178 1.00 79.62 181 LEU A C 1
ATOM 1443 O O . LEU A 1 181 ? -9.545 -31.428 -5.081 1.00 79.62 181 LEU A O 1
ATOM 1447 N N . GLY A 1 182 ? -9.705 -30.630 -7.175 1.00 76.44 182 GLY A N 1
ATOM 1448 C CA . GLY A 1 182 ? -11.137 -30.335 -7.112 1.00 76.44 182 GLY A CA 1
ATOM 1449 C C . GLY A 1 182 ? -11.473 -29.043 -6.370 1.00 76.44 182 GLY A C 1
ATOM 1450 O O . GLY A 1 182 ? -12.387 -29.022 -5.545 1.00 76.44 182 GLY A O 1
ATOM 1451 N N . PHE A 1 183 ? -10.750 -27.953 -6.651 1.00 79.19 183 PHE A N 1
ATOM 1452 C CA . PHE A 1 183 ? -11.158 -26.634 -6.156 1.00 79.19 183 PHE A CA 1
ATOM 1453 C C . PHE A 1 183 ? -12.586 -26.296 -6.627 1.00 79.19 183 PHE A C 1
ATOM 1455 O O . PHE A 1 183 ? -12.938 -26.611 -7.765 1.00 79.19 183 PHE A O 1
ATOM 1462 N N . PRO A 1 184 ? -13.406 -25.628 -5.793 1.00 81.94 184 PRO A N 1
ATOM 1463 C CA . PRO A 1 184 ? -14.733 -25.181 -6.205 1.00 81.94 184 PRO A CA 1
ATOM 1464 C C . PRO A 1 184 ? -14.669 -24.249 -7.424 1.00 81.94 184 PRO A C 1
ATOM 1466 O O . PRO A 1 184 ? -13.752 -23.435 -7.522 1.00 81.94 184 PRO A O 1
ATOM 1469 N N . ASP A 1 185 ? -15.693 -24.261 -8.285 1.00 82.81 185 ASP A N 1
ATOM 1470 C CA . ASP A 1 185 ? -15.791 -23.364 -9.459 1.00 82.81 185 ASP A CA 1
ATOM 1471 C C . ASP A 1 185 ? -15.733 -21.868 -9.094 1.00 82.81 185 ASP A C 1
ATOM 1473 O O . ASP A 1 185 ? -15.399 -21.008 -9.913 1.00 82.81 185 ASP A O 1
ATOM 1477 N N . SER A 1 186 ? -16.044 -21.545 -7.837 1.00 83.12 186 SER A N 1
ATOM 1478 C CA . SER A 1 186 ? -15.929 -20.204 -7.268 1.00 83.12 186 SER A CA 1
ATOM 1479 C C . SER A 1 186 ? -14.486 -19.781 -6.987 1.00 83.12 186 SER A C 1
ATOM 1481 O O . SER A 1 186 ? -14.276 -18.703 -6.433 1.00 83.12 186 SER A O 1
ATOM 1483 N N . VAL A 1 187 ? -13.495 -20.603 -7.328 1.00 86.00 187 VAL A N 1
ATOM 1484 C CA . VAL A 1 187 ? -12.082 -20.375 -7.045 1.00 86.00 187 VAL A CA 1
ATOM 1485 C C . VAL A 1 187 ? -11.252 -20.452 -8.324 1.00 86.00 187 VAL A C 1
ATOM 1487 O O . VAL A 1 187 ? -11.520 -21.236 -9.230 1.00 86.00 187 VAL A O 1
ATOM 1490 N N . ARG A 1 188 ? -10.215 -19.616 -8.409 1.00 86.69 188 ARG A N 1
ATOM 1491 C CA . ARG A 1 188 ? -9.238 -19.631 -9.501 1.00 86.69 188 ARG A CA 1
ATOM 1492 C C . ARG A 1 188 ? -7.825 -19.631 -8.948 1.00 86.69 188 ARG A C 1
ATOM 1494 O O . ARG A 1 188 ? -7.527 -18.904 -8.008 1.00 86.69 188 ARG A O 1
ATOM 1501 N N . LEU A 1 189 ? -6.954 -20.411 -9.576 1.00 88.38 189 LEU A N 1
ATOM 1502 C CA . LEU A 1 189 ? -5.517 -20.326 -9.346 1.00 88.38 189 LEU A CA 1
ATOM 1503 C C . LEU A 1 189 ? -4.929 -19.248 -10.252 1.00 88.38 189 LEU A C 1
ATOM 1505 O O . LEU A 1 189 ? -5.267 -19.180 -11.437 1.00 88.38 189 LEU A O 1
ATOM 1509 N N . PHE A 1 190 ? -4.035 -18.442 -9.701 1.00 87.75 190 PHE A N 1
ATOM 1510 C CA . PHE A 1 190 ? -3.358 -17.363 -10.400 1.00 87.75 190 PHE A CA 1
ATOM 1511 C C . PHE A 1 190 ? -1.850 -17.458 -10.160 1.00 87.75 190 PHE A C 1
ATOM 1513 O O . PHE A 1 190 ? -1.417 -17.615 -9.018 1.00 87.75 190 PHE A O 1
ATOM 1520 N N . ASP A 1 191 ? -1.069 -17.362 -11.237 1.00 89.12 191 ASP A N 1
ATOM 1521 C CA . ASP A 1 191 ? 0.390 -17.270 -11.164 1.00 89.12 191 ASP A CA 1
ATOM 1522 C C . ASP A 1 191 ? 0.775 -15.872 -10.666 1.00 89.12 191 ASP A C 1
ATOM 1524 O O . ASP A 1 191 ? 0.597 -14.869 -11.361 1.00 89.12 191 ASP A O 1
ATOM 1528 N N . ALA A 1 192 ? 1.269 -15.810 -9.434 1.00 87.25 192 ALA A N 1
ATOM 1529 C CA . ALA A 1 192 ? 1.561 -14.573 -8.733 1.00 87.25 192 ALA A CA 1
ATOM 1530 C C . ALA A 1 192 ? 3.045 -14.190 -8.770 1.00 87.25 192 ALA A C 1
ATOM 1532 O O . ALA A 1 192 ? 3.388 -13.093 -8.320 1.00 87.25 192 ALA A O 1
ATOM 1533 N N . SER A 1 193 ? 3.916 -15.012 -9.370 1.00 84.06 193 SER A N 1
ATOM 1534 C CA . SER A 1 193 ? 5.370 -14.808 -9.306 1.00 84.06 193 SER A CA 1
ATOM 1535 C C . SER A 1 193 ? 5.815 -13.457 -9.883 1.00 84.06 193 SER A C 1
ATOM 1537 O O . SER A 1 193 ? 6.809 -12.870 -9.454 1.00 84.06 193 SER A O 1
ATOM 1539 N N . ASN A 1 194 ? 5.071 -12.944 -10.868 1.00 81.12 194 ASN A N 1
ATOM 1540 C CA . ASN A 1 194 ? 5.342 -11.666 -11.529 1.00 81.12 194 ASN A CA 1
ATOM 1541 C C . ASN A 1 194 ? 4.490 -10.510 -10.983 1.00 81.12 194 ASN A C 1
ATOM 1543 O O . ASN A 1 194 ? 4.732 -9.350 -11.319 1.00 81.12 194 ASN A O 1
ATOM 1547 N N . ALA A 1 195 ? 3.517 -10.797 -10.120 1.00 82.62 195 ALA A N 1
ATOM 1548 C CA . ALA A 1 195 ? 2.570 -9.828 -9.589 1.00 82.62 195 ALA A CA 1
ATOM 1549 C C . ALA A 1 195 ? 3.059 -9.273 -8.240 1.00 82.62 195 ALA A C 1
ATOM 1551 O O . ALA A 1 195 ? 2.428 -9.442 -7.198 1.00 82.62 195 ALA A O 1
ATOM 1552 N N . LYS A 1 196 ? 4.208 -8.582 -8.275 1.00 74.94 196 LYS A N 1
ATOM 1553 C CA . LYS A 1 196 ? 4.904 -8.052 -7.083 1.00 74.94 196 LYS A CA 1
ATOM 1554 C C . LYS A 1 196 ? 4.030 -7.148 -6.210 1.00 74.94 196 LYS A C 1
ATOM 1556 O O . LYS A 1 196 ? 4.241 -7.075 -5.009 1.00 74.94 196 LYS A O 1
ATOM 1561 N N . GLU A 1 197 ? 3.043 -6.496 -6.813 1.00 77.44 197 GLU A N 1
ATOM 1562 C CA . GLU A 1 197 ? 2.085 -5.594 -6.169 1.00 77.44 197 GLU A CA 1
ATOM 1563 C C . GLU A 1 197 ? 1.010 -6.294 -5.316 1.00 77.44 197 GLU A C 1
ATOM 1565 O O . GLU A 1 197 ? 0.372 -5.638 -4.487 1.00 77.44 197 GLU A O 1
ATOM 1570 N N . LEU A 1 198 ? 0.831 -7.616 -5.457 1.00 76.56 198 LEU A N 1
ATOM 1571 C CA . LEU A 1 198 ? -0.163 -8.373 -4.684 1.00 76.56 198 LEU A CA 1
ATOM 1572 C C . LEU A 1 198 ? 0.118 -8.328 -3.181 1.00 76.56 198 LEU A C 1
ATOM 1574 O O . LEU A 1 198 ? -0.810 -8.161 -2.392 1.00 76.56 198 LEU A O 1
ATOM 1578 N N . LEU A 1 199 ? 1.388 -8.437 -2.789 1.00 74.38 199 LEU A N 1
ATOM 1579 C CA . LEU A 1 199 ? 1.817 -8.460 -1.389 1.00 74.38 199 LEU A CA 1
ATOM 1580 C C . LEU A 1 199 ? 2.505 -7.157 -0.956 1.00 74.38 199 LEU A C 1
ATOM 1582 O O . LEU A 1 199 ? 3.273 -7.149 0.005 1.00 74.38 199 LEU A O 1
ATOM 1586 N N . GLU A 1 200 ? 2.254 -6.045 -1.657 1.00 76.69 200 GLU A N 1
ATOM 1587 C CA . GLU A 1 200 ? 2.728 -4.731 -1.211 1.00 76.69 200 GLU A CA 1
ATOM 1588 C C . GLU A 1 200 ? 1.783 -4.152 -0.158 1.00 76.69 200 GLU A C 1
ATOM 1590 O O . GLU A 1 200 ? 0.581 -4.030 -0.393 1.00 76.69 200 GLU A O 1
ATOM 1595 N N . THR A 1 201 ? 2.304 -3.737 0.993 1.00 71.94 201 THR A N 1
ATOM 1596 C CA . THR A 1 201 ? 1.527 -2.955 1.961 1.00 71.94 201 THR A CA 1
ATOM 1597 C C . THR A 1 201 ? 2.365 -1.822 2.525 1.00 71.94 201 THR A C 1
ATOM 1599 O O . THR A 1 201 ? 3.555 -1.986 2.795 1.00 71.94 201 THR A O 1
ATOM 1602 N N . ASP A 1 202 ? 1.736 -0.666 2.706 1.00 72.81 202 ASP A N 1
ATOM 1603 C CA . ASP A 1 202 ? 2.332 0.443 3.437 1.00 72.81 202 ASP A CA 1
ATOM 1604 C C . ASP A 1 202 ? 2.004 0.248 4.922 1.00 72.81 202 ASP A C 1
ATOM 1606 O O . ASP A 1 202 ? 0.844 0.019 5.274 1.00 72.81 202 ASP A O 1
ATOM 1610 N N . LEU A 1 203 ? 3.015 0.303 5.793 1.00 62.31 203 LEU A N 1
ATOM 1611 C CA . LEU A 1 203 ? 2.805 0.271 7.240 1.00 62.31 203 LEU A CA 1
ATOM 1612 C C . LEU A 1 203 ? 2.630 1.703 7.777 1.00 62.31 203 LEU A C 1
ATOM 1614 O O . LEU A 1 203 ? 3.557 2.516 7.687 1.00 62.31 203 LEU A O 1
ATOM 1618 N N . PRO A 1 204 ? 1.471 2.051 8.359 1.00 55.94 204 PRO A N 1
ATOM 1619 C CA . PRO A 1 204 ? 1.334 3.269 9.146 1.00 55.94 204 PRO A CA 1
ATOM 1620 C C . PRO A 1 204 ? 2.035 3.101 10.508 1.00 55.94 204 PRO A C 1
ATOM 1622 O O . PRO A 1 204 ? 2.042 1.993 11.042 1.00 55.94 204 PRO A O 1
ATOM 1625 N N . PRO A 1 205 ? 2.569 4.172 11.127 1.00 54.25 205 PRO A N 1
ATOM 1626 C CA . PRO A 1 205 ? 2.631 5.559 10.651 1.00 54.25 205 PRO A CA 1
ATOM 1627 C C . PRO A 1 205 ? 3.898 5.891 9.837 1.00 54.25 205 PRO A C 1
ATOM 1629 O O . PRO A 1 205 ? 3.998 6.983 9.284 1.00 54.25 205 PRO A O 1
ATOM 1632 N N . THR A 1 206 ? 4.871 4.980 9.756 1.00 51.72 206 THR A N 1
ATOM 1633 C CA . THR A 1 206 ? 6.239 5.275 9.294 1.00 51.72 206 THR A CA 1
ATOM 1634 C C . THR A 1 206 ? 6.450 5.183 7.775 1.00 51.72 206 THR A C 1
ATOM 1636 O O . THR A 1 206 ? 7.545 5.478 7.300 1.00 51.72 206 THR A O 1
ATOM 1639 N N . LYS A 1 207 ? 5.432 4.802 6.987 1.00 59.75 207 LYS A N 1
ATOM 1640 C CA . LYS A 1 207 ? 5.498 4.612 5.520 1.00 59.75 207 LYS A CA 1
ATOM 1641 C C . LYS A 1 207 ? 6.583 3.644 4.978 1.00 59.75 207 LYS A C 1
ATOM 1643 O O . LYS A 1 207 ? 6.855 3.737 3.776 1.00 59.75 207 LYS A O 1
ATOM 1648 N N . PRO A 1 208 ? 7.222 2.703 5.713 1.00 63.72 208 PRO A N 1
ATOM 1649 C CA . PRO A 1 208 ? 8.007 1.698 5.018 1.00 63.72 208 PRO A CA 1
ATOM 1650 C C . PRO A 1 208 ? 7.041 0.835 4.203 1.00 63.72 208 PRO A C 1
ATOM 1652 O O . PRO A 1 208 ? 6.055 0.299 4.719 1.00 63.72 208 PRO A O 1
ATOM 1655 N N . ARG A 1 209 ? 7.318 0.731 2.904 1.00 67.88 209 ARG A N 1
ATOM 1656 C CA . ARG A 1 209 ? 6.605 -0.186 2.024 1.00 67.88 209 ARG A CA 1
ATOM 1657 C C . ARG A 1 209 ? 7.189 -1.577 2.214 1.00 67.88 209 ARG A C 1
ATOM 1659 O O . ARG A 1 209 ? 8.337 -1.821 1.844 1.00 67.88 209 ARG A O 1
ATOM 1666 N N . MET A 1 210 ? 6.397 -2.490 2.760 1.00 65.31 210 MET A N 1
ATOM 1667 C CA . MET A 1 210 ? 6.735 -3.906 2.767 1.00 65.31 210 MET A CA 1
ATOM 1668 C C . MET A 1 210 ? 6.381 -4.519 1.418 1.00 65.31 210 MET A C 1
ATOM 1670 O O . MET A 1 210 ? 5.310 -4.253 0.871 1.00 65.31 210 MET A O 1
ATOM 1674 N N . LYS A 1 211 ? 7.290 -5.336 0.886 1.00 74.94 211 LYS A N 1
ATOM 1675 C CA . LYS A 1 211 ? 7.087 -6.096 -0.347 1.00 74.94 211 LYS A CA 1
ATOM 1676 C C . LYS A 1 211 ? 7.273 -7.577 -0.054 1.00 74.94 211 LYS A C 1
ATOM 1678 O O . LYS A 1 211 ? 8.274 -7.949 0.555 1.00 74.94 211 LYS A O 1
ATOM 1683 N N . GLY A 1 212 ? 6.327 -8.392 -0.504 1.00 73.75 212 GLY A N 1
ATOM 1684 C CA . GLY A 1 212 ? 6.427 -9.849 -0.499 1.00 73.75 212 GLY A CA 1
ATOM 1685 C C . GLY A 1 212 ? 6.414 -10.421 -1.915 1.00 73.75 212 GLY A C 1
ATOM 1686 O O . GLY A 1 212 ? 6.002 -9.753 -2.864 1.00 73.75 212 GLY A O 1
ATOM 1687 N N . SER A 1 213 ? 6.851 -11.669 -2.045 1.00 80.12 213 SER A N 1
ATOM 1688 C CA . SER A 1 213 ? 6.648 -12.504 -3.231 1.00 80.12 213 SER A CA 1
ATOM 1689 C C . SER A 1 213 ? 5.829 -13.728 -2.848 1.00 80.12 213 SER A C 1
ATOM 1691 O O . SER A 1 213 ? 5.880 -14.167 -1.701 1.00 80.12 213 SER A O 1
ATOM 1693 N N . ILE A 1 214 ? 5.066 -14.248 -3.802 1.00 85.12 214 ILE A N 1
ATOM 1694 C CA . ILE A 1 214 ? 4.339 -15.508 -3.676 1.00 85.12 214 ILE A CA 1
ATOM 1695 C C . ILE A 1 214 ? 4.237 -16.136 -5.062 1.00 85.12 214 ILE A C 1
ATOM 1697 O O . ILE A 1 214 ? 4.031 -15.418 -6.043 1.00 85.12 214 ILE A O 1
ATOM 1701 N N . ASP A 1 215 ? 4.404 -17.451 -5.154 1.00 86.25 215 ASP A N 1
ATOM 1702 C CA . ASP A 1 215 ? 4.429 -18.142 -6.446 1.00 86.25 215 ASP A CA 1
ATOM 1703 C C . ASP A 1 215 ? 3.030 -18.300 -7.046 1.00 86.25 215 ASP A C 1
ATOM 1705 O O . ASP A 1 215 ? 2.791 -17.934 -8.196 1.00 86.25 215 ASP A O 1
ATOM 1709 N N . VAL A 1 216 ? 2.084 -18.825 -6.266 1.00 86.06 216 VAL A N 1
ATOM 1710 C CA . VAL A 1 216 ? 0.712 -19.095 -6.711 1.00 86.06 216 VAL A CA 1
ATOM 1711 C C . VAL A 1 216 ? -0.266 -18.552 -5.678 1.00 86.06 216 VAL A C 1
ATOM 1713 O O . VAL A 1 216 ? -0.060 -18.693 -4.476 1.00 86.06 216 VAL A O 1
ATOM 1716 N N . VAL A 1 217 ? -1.364 -17.948 -6.123 1.00 87.56 217 VAL A N 1
ATOM 1717 C CA . VAL A 1 217 ? -2.465 -17.551 -5.235 1.00 87.56 217 VAL A CA 1
ATOM 1718 C C . VAL A 1 217 ? -3.778 -18.179 -5.668 1.00 87.56 217 VAL A C 1
ATOM 1720 O O . VAL A 1 217 ? -4.042 -18.406 -6.849 1.00 87.56 217 VAL A O 1
ATOM 1723 N N . VAL A 1 218 ? -4.615 -18.440 -4.677 1.00 88.00 218 VAL A N 1
ATOM 1724 C CA . VAL A 1 218 ? -5.977 -18.932 -4.816 1.00 88.00 218 VAL A CA 1
ATOM 1725 C C . VAL A 1 218 ? -6.912 -17.741 -4.620 1.00 88.00 218 VAL A C 1
ATOM 1727 O O . VAL A 1 218 ? -6.916 -17.124 -3.554 1.00 88.00 218 VAL A O 1
ATOM 1730 N N . LEU A 1 219 ? -7.685 -17.395 -5.646 1.00 86.25 219 LEU A N 1
ATOM 1731 C CA . LEU A 1 219 ? -8.573 -16.231 -5.676 1.00 86.25 219 LEU A CA 1
ATOM 1732 C C . LEU A 1 219 ? -10.039 -16.653 -5.724 1.00 86.25 219 LEU A C 1
ATOM 1734 O O . LEU A 1 219 ? -10.375 -17.652 -6.360 1.00 86.25 219 LEU A O 1
ATOM 1738 N N . ALA A 1 220 ? -10.932 -15.838 -5.166 1.00 82.12 220 ALA A N 1
ATOM 1739 C CA . ALA A 1 220 ? -12.357 -15.942 -5.479 1.00 82.12 220 ALA A CA 1
ATOM 1740 C C . ALA A 1 220 ? -12.618 -15.563 -6.958 1.00 82.12 220 ALA A C 1
ATOM 1742 O O . ALA A 1 220 ? -12.178 -14.517 -7.436 1.00 82.12 220 ALA A O 1
ATOM 1743 N N . ALA A 1 221 ? -13.353 -16.401 -7.695 1.00 67.06 221 ALA A N 1
ATOM 1744 C CA . ALA A 1 221 ? -13.492 -16.381 -9.158 1.00 67.06 221 ALA A CA 1
ATOM 1745 C C . ALA A 1 221 ? -14.171 -15.133 -9.758 1.00 67.06 221 ALA A C 1
ATOM 1747 O O . ALA A 1 221 ? -14.200 -14.992 -10.982 1.00 67.06 221 ALA A O 1
ATOM 1748 N N . HIS A 1 222 ? -14.715 -14.236 -8.934 1.00 65.50 222 HIS A N 1
ATOM 1749 C CA . HIS A 1 222 ? -15.515 -13.095 -9.381 1.00 65.50 222 HIS A CA 1
ATOM 1750 C C . HIS A 1 222 ? -14.704 -11.881 -9.869 1.00 65.50 222 HIS A C 1
ATOM 1752 O O . HIS A 1 222 ? -15.313 -10.937 -10.361 1.00 65.50 222 HIS A O 1
ATOM 1758 N N . ASN A 1 223 ? -13.365 -11.888 -9.794 1.00 59.59 223 ASN A N 1
ATOM 1759 C CA . ASN A 1 223 ? -12.542 -10.743 -10.206 1.00 59.59 223 ASN A CA 1
ATOM 1760 C C . ASN A 1 223 ? -11.317 -11.152 -11.050 1.00 59.59 223 ASN A C 1
ATOM 1762 O O . ASN A 1 223 ? -10.370 -11.714 -10.504 1.00 59.59 223 ASN A O 1
ATOM 1766 N N . PRO A 1 224 ? -11.285 -10.844 -12.364 1.00 54.50 224 PRO A N 1
ATOM 1767 C CA . PRO A 1 224 ? -10.181 -11.233 -13.249 1.00 54.50 224 PRO A CA 1
ATOM 1768 C C . PRO A 1 224 ? -8.971 -10.279 -13.230 1.00 54.50 224 PRO A C 1
ATOM 1770 O O . PRO A 1 224 ? -7.952 -10.593 -13.838 1.00 54.50 224 PRO A O 1
ATOM 1773 N N . ASN A 1 225 ? -9.055 -9.122 -12.561 1.00 66.69 225 ASN A N 1
ATOM 1774 C CA . ASN A 1 225 ? -8.002 -8.099 -12.598 1.00 66.69 225 ASN A CA 1
ATOM 1775 C C . ASN A 1 225 ? -7.111 -8.133 -11.349 1.00 66.69 225 ASN A C 1
ATOM 1777 O O . ASN A 1 225 ? -7.617 -8.196 -10.230 1.00 66.69 225 ASN A O 1
ATOM 1781 N N . ILE A 1 226 ? -5.794 -7.976 -11.537 1.00 62.88 226 ILE A N 1
ATOM 1782 C CA . ILE A 1 226 ? -4.755 -8.021 -10.484 1.00 62.88 226 ILE A CA 1
ATOM 1783 C C . ILE A 1 226 ? -5.028 -7.029 -9.338 1.00 62.88 226 ILE A C 1
ATOM 1785 O O . ILE A 1 226 ? -4.906 -7.383 -8.167 1.00 62.88 226 ILE A O 1
ATOM 1789 N N . SER A 1 227 ? -5.490 -5.813 -9.652 1.00 66.06 227 SER A N 1
ATOM 1790 C CA . SER A 1 227 ? -5.852 -4.811 -8.635 1.00 66.06 227 SER A CA 1
ATOM 1791 C C . SER A 1 227 ? -7.013 -5.269 -7.735 1.00 66.06 227 SER A C 1
ATOM 1793 O O . SER A 1 227 ? -7.009 -4.988 -6.538 1.00 66.06 227 SER A O 1
ATOM 1795 N N . GLY A 1 228 ? -7.970 -6.030 -8.280 1.00 64.62 228 GLY A N 1
ATOM 1796 C CA . GLY A 1 228 ? -9.036 -6.663 -7.502 1.00 64.62 228 GLY A CA 1
ATOM 1797 C C . GLY A 1 228 ? -8.592 -7.966 -6.832 1.00 64.62 228 GLY A C 1
ATOM 1798 O O . GLY A 1 228 ? -9.102 -8.305 -5.767 1.00 64.62 228 GLY A O 1
ATOM 1799 N N . ALA A 1 229 ? -7.624 -8.679 -7.415 1.00 67.75 229 ALA A N 1
ATOM 1800 C CA . ALA A 1 229 ? -7.117 -9.948 -6.902 1.00 67.75 229 ALA A CA 1
ATOM 1801 C C . ALA A 1 229 ? -6.548 -9.805 -5.488 1.00 67.75 229 ALA A C 1
ATOM 1803 O O . ALA A 1 229 ? -6.859 -10.634 -4.642 1.00 67.75 229 ALA A O 1
ATOM 1804 N N . LYS A 1 230 ? -5.824 -8.714 -5.196 1.00 73.06 230 LYS A N 1
ATOM 1805 C CA . LYS A 1 230 ? -5.246 -8.434 -3.869 1.00 73.06 230 LYS A CA 1
ATOM 1806 C C . LYS A 1 230 ? -6.250 -8.552 -2.717 1.00 73.06 230 LYS A C 1
ATOM 1808 O O . LYS A 1 230 ? -5.925 -9.091 -1.667 1.00 73.06 230 LYS A O 1
ATOM 1813 N N . HIS A 1 231 ? -7.476 -8.074 -2.919 1.00 73.00 231 HIS A N 1
ATOM 1814 C CA . HIS A 1 231 ? -8.528 -8.097 -1.898 1.00 73.00 231 HIS A CA 1
ATOM 1815 C C . HIS A 1 231 ? -9.340 -9.400 -1.879 1.00 73.00 231 HIS A C 1
ATOM 1817 O O . HIS A 1 231 ? -10.260 -9.533 -1.081 1.00 73.00 231 HIS A O 1
ATOM 1823 N N . ASN A 1 232 ? -9.018 -10.348 -2.762 1.00 77.44 232 ASN A N 1
ATOM 1824 C CA . ASN A 1 232 ? -9.743 -11.604 -2.951 1.00 77.44 232 ASN A CA 1
ATOM 1825 C C . ASN A 1 232 ? -8.825 -12.835 -2.863 1.00 77.44 232 ASN A C 1
ATOM 1827 O O . ASN A 1 232 ? -9.233 -13.923 -3.279 1.00 77.44 232 ASN A O 1
ATOM 1831 N N . ILE A 1 233 ? -7.597 -12.675 -2.351 1.00 82.94 233 ILE A N 1
ATOM 1832 C CA . ILE A 1 233 ? -6.700 -13.796 -2.055 1.00 82.94 233 ILE A CA 1
ATOM 1833 C C . ILE A 1 233 ? -7.286 -14.579 -0.882 1.00 82.94 233 ILE A C 1
ATOM 1835 O O . ILE A 1 233 ? -7.430 -14.055 0.219 1.00 82.94 233 ILE A O 1
ATOM 1839 N N . LEU A 1 234 ? -7.608 -15.845 -1.132 1.00 81.44 234 LEU A N 1
ATOM 1840 C CA . LEU A 1 234 ? -8.051 -16.802 -0.120 1.00 81.44 234 LEU A CA 1
ATOM 1841 C C . LEU A 1 234 ? -6.859 -17.548 0.488 1.00 81.44 234 LEU A C 1
ATOM 1843 O O . LEU A 1 234 ? -6.867 -17.883 1.668 1.00 81.44 234 LEU A O 1
ATOM 1847 N N . MET A 1 235 ? -5.839 -17.822 -0.330 1.00 82.69 235 MET A N 1
ATOM 1848 C CA . MET A 1 235 ? -4.645 -18.567 0.063 1.00 82.69 235 MET A CA 1
ATOM 1849 C C . MET A 1 235 ? -3.469 -18.194 -0.844 1.00 82.69 235 MET A C 1
ATOM 1851 O O . MET A 1 235 ? -3.633 -18.086 -2.059 1.00 82.69 235 MET A O 1
ATOM 1855 N N . GLY A 1 236 ? -2.287 -18.016 -0.256 1.00 83.69 236 GLY A N 1
ATOM 1856 C CA . GLY A 1 236 ? -1.014 -17.966 -0.974 1.00 83.69 236 GLY A CA 1
ATOM 1857 C C . GLY A 1 236 ? -0.298 -19.308 -0.865 1.00 83.69 236 GLY A C 1
ATOM 1858 O O . GLY A 1 236 ? -0.306 -19.925 0.199 1.00 83.69 236 GLY A O 1
ATOM 1859 N N . ILE A 1 237 ? 0.300 -19.759 -1.960 1.00 83.25 237 ILE A N 1
ATOM 1860 C CA . ILE A 1 237 ? 1.050 -21.006 -2.053 1.00 83.25 237 ILE A CA 1
ATOM 1861 C C . ILE A 1 237 ? 2.456 -20.662 -2.535 1.00 83.25 237 ILE A C 1
ATOM 1863 O O . ILE A 1 237 ? 2.655 -20.231 -3.670 1.00 83.25 237 ILE A O 1
ATOM 1867 N N . GLU A 1 238 ? 3.421 -20.856 -1.645 1.00 83.12 238 GLU A N 1
ATOM 1868 C CA . GLU A 1 238 ? 4.841 -20.786 -1.965 1.00 83.12 238 GLU A CA 1
ATOM 1869 C C . GLU A 1 238 ? 5.304 -22.173 -2.414 1.00 83.12 238 GLU A C 1
ATOM 1871 O O . GLU A 1 238 ? 5.089 -23.168 -1.712 1.00 83.12 238 GLU A O 1
ATOM 1876 N N . LEU A 1 239 ? 5.940 -22.254 -3.577 1.00 79.06 239 LEU A N 1
ATOM 1877 C CA . LEU A 1 239 ? 6.492 -23.495 -4.088 1.00 79.06 239 LEU A CA 1
ATOM 1878 C C . LEU A 1 239 ? 7.874 -23.721 -3.487 1.00 79.06 239 LEU A C 1
ATOM 1880 O O . LEU A 1 239 ? 8.772 -22.876 -3.547 1.00 79.06 239 LEU A O 1
ATOM 1884 N N . LYS A 1 240 ? 8.043 -24.904 -2.902 1.00 74.31 240 LYS A N 1
ATOM 1885 C CA . LYS A 1 240 ? 9.327 -25.395 -2.413 1.00 74.31 240 LYS A CA 1
ATOM 1886 C C . LYS A 1 240 ? 9.496 -26.839 -2.848 1.00 74.31 240 LYS A C 1
ATOM 1888 O O . LYS A 1 240 ? 8.599 -27.654 -2.633 1.00 74.31 240 LYS A O 1
ATOM 1893 N N . LYS A 1 241 ? 10.651 -27.186 -3.422 1.00 69.81 241 LYS A N 1
ATOM 1894 C CA . LYS A 1 241 ? 11.052 -28.595 -3.488 1.00 69.81 241 LYS A CA 1
ATOM 1895 C C . LYS A 1 241 ? 11.429 -29.008 -2.072 1.00 69.81 241 LYS A C 1
ATOM 1897 O O . LYS A 1 241 ? 11.822 -28.189 -1.240 1.00 69.81 241 LYS A O 1
ATOM 1902 N N . ASP A 1 242 ? 11.371 -30.306 -1.808 1.00 58.50 242 ASP A N 1
ATOM 1903 C CA . ASP A 1 242 ? 11.513 -30.888 -0.468 1.00 58.50 242 ASP A CA 1
ATOM 1904 C C . ASP A 1 242 ? 1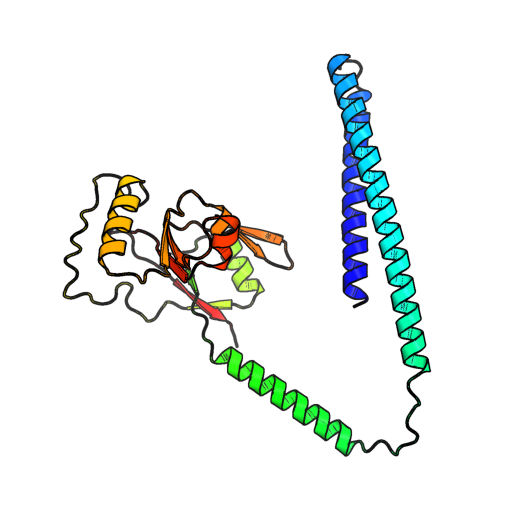2.811 -30.534 0.295 1.00 58.50 242 ASP A C 1
ATOM 1906 O O . ASP A 1 242 ? 12.949 -30.875 1.465 1.00 58.50 242 ASP A O 1
ATOM 1910 N N . LYS A 1 243 ? 13.775 -29.847 -0.327 1.00 54.38 243 LYS A N 1
ATOM 1911 C CA . LYS A 1 243 ? 15.087 -29.535 0.255 1.00 54.38 243 LYS A CA 1
ATOM 1912 C C . LYS A 1 243 ? 15.195 -28.158 0.945 1.00 54.38 243 LYS A C 1
ATOM 1914 O O . LYS A 1 243 ? 16.242 -27.903 1.528 1.00 54.38 243 LYS A O 1
ATOM 1919 N N . ASN A 1 244 ? 14.161 -27.301 0.933 1.00 48.75 244 ASN A N 1
ATOM 1920 C CA . ASN A 1 244 ? 14.218 -25.911 1.447 1.00 48.75 244 ASN A CA 1
ATOM 1921 C C . ASN A 1 244 ? 13.120 -25.584 2.497 1.00 48.75 244 ASN A C 1
ATOM 1923 O O . ASN A 1 244 ? 12.184 -24.851 2.191 1.00 48.75 244 ASN A O 1
ATOM 1927 N N . GLN A 1 245 ? 13.198 -26.112 3.731 1.00 51.75 245 GLN A N 1
ATOM 1928 C CA . GLN A 1 245 ? 12.053 -26.125 4.675 1.00 51.75 245 GLN A CA 1
ATOM 1929 C C . GLN A 1 245 ? 12.304 -25.500 6.070 1.00 51.75 245 GLN A C 1
ATOM 1931 O O . GLN A 1 245 ? 12.382 -26.223 7.065 1.00 51.75 245 GLN A O 1
ATOM 1936 N N . GLN A 1 246 ? 12.367 -24.171 6.193 1.00 47.56 246 GLN A N 1
ATOM 1937 C CA . GLN A 1 246 ? 12.301 -23.497 7.506 1.00 47.56 246 GLN A CA 1
ATOM 1938 C C . GLN A 1 246 ? 11.390 -22.253 7.456 1.00 47.56 246 GLN A C 1
ATOM 1940 O O . GLN A 1 246 ? 11.556 -21.406 6.577 1.00 47.56 246 GLN A O 1
ATOM 1945 N N . HIS A 1 247 ? 10.417 -22.167 8.378 1.00 49.69 247 HIS A N 1
ATOM 1946 C CA . HIS A 1 247 ? 9.466 -21.052 8.531 1.00 49.69 247 HIS A CA 1
ATOM 1947 C C . HIS A 1 247 ? 9.139 -20.802 10.021 1.00 49.69 247 HIS A C 1
ATOM 1949 O O . HIS A 1 247 ? 9.011 -21.762 10.781 1.00 49.69 247 HIS A O 1
ATOM 1955 N N . ASP A 1 248 ? 8.918 -19.538 10.403 1.00 39.53 248 ASP A N 1
ATOM 1956 C CA . ASP A 1 248 ? 8.662 -19.061 11.775 1.00 39.53 248 ASP A CA 1
ATOM 1957 C C . ASP A 1 248 ? 7.231 -18.481 11.948 1.00 39.53 248 ASP A C 1
ATOM 1959 O O . ASP A 1 248 ? 6.581 -18.076 10.976 1.00 39.53 248 ASP A O 1
ATOM 1963 N N . LYS A 1 249 ? 6.719 -18.420 13.195 1.00 41.50 249 LYS A N 1
ATOM 1964 C CA . LYS A 1 249 ? 5.406 -17.836 13.570 1.00 41.50 249 LYS A CA 1
ATOM 1965 C C . LYS A 1 249 ? 5.566 -16.607 14.486 1.00 41.50 249 LYS A C 1
ATOM 1967 O O . LYS A 1 249 ? 6.560 -16.449 15.188 1.00 41.50 249 LYS A O 1
ATOM 1972 N N . ILE A 1 250 ? 4.547 -15.740 14.499 1.00 38.97 250 ILE A N 1
ATOM 1973 C CA . ILE A 1 250 ? 4.470 -14.511 15.303 1.00 38.97 250 ILE A CA 1
ATOM 1974 C C . ILE A 1 250 ? 3.293 -14.539 16.294 1.00 38.97 250 ILE A C 1
ATOM 1976 O O . ILE A 1 250 ? 2.221 -15.052 15.964 1.00 38.97 250 ILE A O 1
ATOM 1980 N N . ARG A 1 251 ? 3.469 -13.953 17.489 1.00 38.75 251 ARG A N 1
ATOM 1981 C CA . ARG A 1 251 ? 2.401 -13.637 18.455 1.00 38.75 251 ARG A CA 1
ATOM 1982 C C . ARG A 1 251 ? 2.539 -12.202 18.979 1.00 38.75 251 ARG A C 1
ATOM 1984 O O . ARG A 1 251 ? 3.644 -11.712 19.171 1.00 38.75 251 ARG A O 1
ATOM 1991 N N . ARG A 1 252 ? 1.415 -11.526 19.242 1.00 34.12 252 ARG A N 1
ATOM 1992 C CA . ARG A 1 252 ? 1.417 -10.215 19.922 1.00 34.12 252 ARG A CA 1
ATOM 1993 C C . ARG A 1 252 ? 1.715 -10.404 21.413 1.00 34.12 252 ARG A C 1
ATOM 1995 O O . ARG A 1 252 ? 1.167 -11.338 22.007 1.00 34.12 252 ARG A O 1
ATOM 2002 N N . SER A 1 253 ? 2.560 -9.551 21.998 1.00 40.25 253 SER A N 1
ATOM 2003 C CA . SER A 1 253 ? 2.748 -9.517 23.452 1.00 40.25 253 SER A CA 1
ATOM 2004 C C . SER A 1 253 ? 1.440 -9.103 24.149 1.00 40.25 253 SER A C 1
ATOM 2006 O O . SER A 1 253 ? 0.528 -8.540 23.532 1.00 40.25 253 SER A O 1
ATOM 2008 N N . LYS A 1 254 ? 1.305 -9.494 25.420 1.00 44.41 254 LYS A N 1
ATOM 2009 C CA . LYS A 1 254 ? 0.104 -9.279 26.242 1.00 44.41 254 LYS A CA 1
ATOM 2010 C C . LYS A 1 254 ? 0.041 -7.889 26.852 1.00 44.41 254 LYS A C 1
ATOM 2012 O O . LYS A 1 254 ? 1.089 -7.449 27.364 1.00 44.41 254 LYS A O 1
#